Protein AF-A0A6A4AQY4-F1 (afdb_monomer)

Secondary structure (DSSP, 8-state):
-HHHHHHHHTT-EESSSSHHHHHHHHSPTT------TT-SEEE-SS-EEEEEE-SSHHHHHHHEEEEEETTEEEEEEEEE--S---HHHHHHHTSBPBP-GGG-S-S-SB-PPPPSSSPBPEEEEEE-TTSPEEEEEEEEEEEE-TTSEEEEEETTTT-TT--HHHHHHHHHHTT-TT--S--------

Radius of gyration: 16.39 Å; Cα contacts (8 Å, |Δi|>4): 298; chains: 1; bounding box: 36×47×40 Å

Sequence (189 aa):
DVDAFHAFALGRQFLPASKNSVMQALCPSGHTAAFKDRFNLHMWSNAMSLFLSAESAKDLDQLLREAWLDDERCVFFRWSRTGDVTDEMVERLFEIEKGDERLRIDDNYYDPPIPVGTPQPLMLFVQFPQGPFIYCGRLGYLGHMSNGVFCFQLLDINSTCMYWAQLRNILTYWDNPVHSVDFLGYPCS

Structure (mmCIF, N/CA/C/O backbone):
data_AF-A0A6A4AQY4-F1
#
_entry.id   AF-A0A6A4AQY4-F1
#
loop_
_atom_site.group_PDB
_atom_site.id
_atom_site.type_symbol
_atom_site.label_atom_id
_atom_site.label_alt_id
_atom_site.label_comp_id
_atom_site.label_asym_id
_atom_site.label_entity_id
_atom_site.label_seq_id
_atom_site.pdbx_PDB_ins_code
_atom_site.Cartn_x
_atom_site.Cartn_y
_atom_site.Cartn_z
_atom_site.occupancy
_atom_site.B_iso_or_equiv
_atom_site.auth_seq_id
_atom_site.auth_comp_id
_atom_site.auth_asym_id
_atom_site.auth_atom_id
_atom_site.pdbx_PDB_model_num
ATOM 1 N N . ASP A 1 1 ? -16.725 -0.387 3.211 1.00 80.38 1 ASP A N 1
ATOM 2 C CA . ASP A 1 1 ? -16.510 -1.013 1.899 1.00 80.38 1 ASP A CA 1
ATOM 3 C C . ASP A 1 1 ? -15.126 -0.595 1.422 1.00 80.38 1 ASP A C 1
ATOM 5 O O . ASP A 1 1 ? -14.854 0.603 1.414 1.00 80.38 1 ASP A O 1
ATOM 9 N N . VAL A 1 2 ? -14.235 -1.558 1.167 1.00 84.81 2 VAL A N 1
ATOM 10 C CA . VAL A 1 2 ? -12.830 -1.266 0.834 1.00 84.81 2 VAL A CA 1
ATOM 11 C C . VAL A 1 2 ? -12.694 -0.752 -0.594 1.00 84.81 2 VAL A C 1
ATOM 13 O O . VAL A 1 2 ? -11.889 0.144 -0.821 1.00 84.81 2 VAL A O 1
ATOM 16 N N . ASP A 1 3 ? -13.515 -1.225 -1.528 1.00 88.12 3 ASP A N 1
ATOM 17 C CA . ASP A 1 3 ? -13.440 -0.793 -2.926 1.00 88.12 3 ASP A CA 1
ATOM 18 C C . ASP A 1 3 ? -13.920 0.653 -3.070 1.00 88.12 3 ASP A C 1
ATOM 20 O O . ASP A 1 3 ? -13.284 1.471 -3.738 1.00 88.12 3 ASP A O 1
ATOM 24 N N . ALA A 1 4 ? -14.988 1.009 -2.351 1.00 87.81 4 ALA A N 1
ATOM 25 C CA . ALA A 1 4 ? -15.456 2.390 -2.270 1.00 87.81 4 ALA A CA 1
ATOM 26 C C . ALA A 1 4 ? -14.403 3.317 -1.637 1.00 87.81 4 ALA A C 1
ATOM 28 O O . ALA A 1 4 ? -14.173 4.422 -2.134 1.00 87.81 4 ALA A O 1
ATOM 29 N N . PHE A 1 5 ? -13.739 2.868 -0.562 1.00 89.94 5 PHE A N 1
ATOM 30 C CA . PHE A 1 5 ? -12.626 3.614 0.027 1.00 89.94 5 PHE A CA 1
ATOM 31 C C . PHE A 1 5 ? -11.483 3.765 -0.976 1.00 89.94 5 PHE A C 1
ATOM 33 O O . PHE A 1 5 ? -10.989 4.872 -1.157 1.00 89.94 5 PHE A O 1
ATOM 40 N N . HIS A 1 6 ? -11.093 2.684 -1.652 1.00 91.50 6 HIS A N 1
ATOM 41 C CA . HIS A 1 6 ? -10.003 2.673 -2.617 1.00 91.50 6 HIS A CA 1
ATOM 42 C C . HIS A 1 6 ? -10.245 3.679 -3.748 1.00 91.50 6 HIS A C 1
ATOM 44 O O . HIS A 1 6 ? -9.418 4.564 -3.965 1.00 91.50 6 HIS A O 1
ATOM 50 N N . ALA A 1 7 ? -11.410 3.607 -4.398 1.00 89.12 7 ALA A N 1
ATOM 51 C CA . ALA A 1 7 ? -11.780 4.509 -5.487 1.00 89.12 7 ALA A CA 1
ATOM 52 C C . ALA A 1 7 ? -11.815 5.983 -5.049 1.00 89.12 7 ALA A C 1
ATOM 54 O O . ALA A 1 7 ? -11.440 6.873 -5.811 1.00 89.12 7 ALA A O 1
ATOM 55 N N . PHE A 1 8 ? -12.251 6.255 -3.816 1.00 88.38 8 PHE A N 1
ATOM 56 C CA . PHE A 1 8 ? -12.296 7.614 -3.288 1.00 88.38 8 PHE A CA 1
ATOM 57 C C . PHE A 1 8 ? -10.916 8.134 -2.876 1.00 88.38 8 PHE A C 1
ATOM 59 O O . PHE A 1 8 ? -10.569 9.270 -3.192 1.00 88.38 8 PHE A O 1
ATOM 66 N N . ALA A 1 9 ? -10.151 7.340 -2.131 1.00 90.44 9 ALA A N 1
ATOM 67 C CA . ALA A 1 9 ? -8.982 7.795 -1.391 1.00 90.44 9 ALA A CA 1
ATOM 68 C C . ALA A 1 9 ? -7.676 7.744 -2.183 1.00 90.44 9 ALA A C 1
ATOM 70 O O . ALA A 1 9 ? -6.692 8.333 -1.735 1.00 90.44 9 ALA A O 1
ATOM 71 N N . LEU A 1 10 ? -7.620 7.009 -3.296 1.00 90.75 10 LEU A N 1
ATOM 72 C CA . LEU A 1 10 ? -6.378 6.795 -4.034 1.00 90.75 10 LEU A CA 1
ATOM 73 C C . LEU A 1 10 ? -5.729 8.135 -4.427 1.00 90.75 10 LEU A C 1
ATOM 75 O O . LEU A 1 10 ? -6.382 9.011 -4.990 1.00 90.75 10 LEU A O 1
ATOM 79 N N . GLY A 1 11 ? -4.458 8.316 -4.054 1.00 86.94 11 GLY A N 1
ATOM 80 C CA . GLY A 1 11 ? -3.694 9.550 -4.262 1.00 86.94 11 GLY A CA 1
ATOM 81 C C . GLY A 1 11 ? -4.014 10.699 -3.294 1.00 86.94 11 GLY A C 1
ATOM 82 O O . GLY A 1 11 ? -3.367 11.744 -3.361 1.00 86.94 11 GLY A O 1
ATOM 83 N N . ARG A 1 12 ? -4.980 10.545 -2.376 1.00 88.00 12 ARG A N 1
ATOM 84 C CA . ARG A 1 12 ? -5.386 11.606 -1.440 1.00 88.00 12 ARG A CA 1
ATOM 85 C C . ARG A 1 12 ? -4.567 11.616 -0.155 1.00 88.00 12 ARG A C 1
ATOM 87 O O . ARG A 1 12 ? -4.102 10.584 0.329 1.00 88.00 12 ARG A O 1
ATOM 94 N N . GLN A 1 13 ? -4.468 12.813 0.418 1.00 88.94 13 GLN A N 1
ATOM 95 C CA . GLN A 1 13 ? -3.867 13.081 1.721 1.00 88.94 13 GLN A CA 1
ATOM 96 C C . GLN A 1 13 ? -4.880 12.929 2.859 1.00 88.94 13 GLN A C 1
ATOM 98 O O . GLN A 1 13 ? -6.047 13.300 2.724 1.00 88.94 13 GLN A O 1
ATOM 103 N N . PHE A 1 14 ? -4.401 12.462 4.009 1.00 90.62 14 PHE A N 1
ATOM 104 C CA . PHE A 1 14 ? -5.178 12.325 5.238 1.00 90.62 14 PHE A CA 1
ATOM 105 C C . PHE A 1 14 ? -4.723 13.360 6.265 1.00 90.62 14 PHE A C 1
ATOM 107 O O . PHE A 1 14 ? -3.573 13.349 6.709 1.00 90.62 14 PHE A O 1
ATOM 114 N N . LEU A 1 15 ? -5.642 14.252 6.643 1.00 88.12 15 LEU A N 1
ATOM 115 C CA . LEU A 1 15 ? -5.411 15.337 7.597 1.00 88.12 15 LEU A CA 1
ATOM 116 C C . LEU A 1 15 ? -6.254 15.152 8.873 1.00 88.12 15 LEU A C 1
ATOM 118 O O . LEU A 1 15 ? -7.382 14.668 8.775 1.00 88.12 15 LEU A O 1
ATOM 122 N N . PRO A 1 16 ? -5.745 15.558 10.058 1.00 88.81 16 PRO A N 1
ATOM 123 C CA . PRO A 1 16 ? -4.393 16.081 10.316 1.00 88.81 16 PRO A CA 1
ATOM 124 C C . PRO A 1 16 ? -3.295 15.036 10.066 1.00 88.81 16 PRO A C 1
ATOM 126 O O . PRO A 1 16 ? -3.590 13.847 9.981 1.00 88.81 16 PRO A O 1
ATOM 129 N N . ALA A 1 17 ? -2.038 15.465 9.938 1.00 87.38 17 ALA A N 1
ATOM 130 C CA . ALA A 1 17 ? -0.902 14.594 9.631 1.00 87.38 17 ALA A CA 1
ATOM 131 C C . ALA A 1 17 ? -0.615 13.587 10.762 1.00 87.38 17 ALA A C 1
ATOM 133 O O . ALA A 1 17 ? 0.198 13.827 11.650 1.00 87.38 17 ALA A O 1
ATOM 134 N N . SER A 1 18 ? -1.331 12.463 10.761 1.00 88.69 18 SER A N 1
ATOM 135 C CA . SER A 1 18 ? -1.197 11.411 11.767 1.00 88.69 18 SER A CA 1
ATOM 136 C C . SER A 1 18 ? -1.754 10.085 11.258 1.00 88.69 18 SER A C 1
ATOM 138 O O . SER A 1 18 ? -2.693 10.066 10.454 1.00 88.69 18 SER A O 1
ATOM 140 N N . LYS A 1 19 ? -1.239 8.967 11.787 1.00 91.38 19 LYS A N 1
ATOM 141 C CA . LYS A 1 19 ? -1.845 7.649 11.554 1.00 91.38 19 LYS A CA 1
ATOM 142 C C . LYS A 1 19 ? -3.281 7.600 12.078 1.00 91.38 19 LYS A C 1
ATOM 144 O O . LYS A 1 19 ? -4.115 6.972 11.442 1.00 91.38 19 LYS A O 1
ATOM 149 N N . ASN A 1 20 ? -3.603 8.323 13.160 1.00 92.25 20 ASN A N 1
ATOM 150 C CA . ASN A 1 20 ? -4.972 8.417 13.693 1.00 92.25 20 ASN A CA 1
ATOM 151 C C . ASN A 1 20 ? -5.978 8.840 12.616 1.00 92.25 20 ASN A C 1
ATOM 153 O O . ASN A 1 20 ? -7.035 8.230 12.509 1.00 92.25 20 ASN A O 1
ATOM 157 N N . SER A 1 21 ? -5.645 9.834 11.790 1.00 91.81 21 SER A N 1
ATOM 158 C CA . SER A 1 21 ? -6.533 10.316 10.723 1.00 91.81 21 SER A CA 1
ATOM 159 C C . SER A 1 21 ? -6.801 9.247 9.667 1.00 91.81 21 SER A C 1
ATOM 161 O O . SER A 1 21 ? -7.937 9.078 9.232 1.00 91.81 21 SER A O 1
ATOM 163 N N . VAL A 1 22 ? -5.766 8.493 9.288 1.00 93.62 22 VAL A N 1
ATOM 164 C CA . VAL A 1 22 ? -5.891 7.373 8.347 1.00 93.62 22 VAL A CA 1
ATOM 165 C C . VAL A 1 22 ? -6.719 6.252 8.962 1.00 93.62 22 VAL A C 1
ATOM 167 O O . VAL A 1 22 ? -7.698 5.807 8.373 1.00 93.62 22 VAL A O 1
ATOM 170 N N . MET A 1 23 ? -6.364 5.825 10.174 1.00 93.69 23 MET A N 1
ATOM 171 C CA . MET A 1 23 ? -7.046 4.737 10.869 1.00 93.69 23 MET A CA 1
ATOM 172 C C . MET A 1 23 ? -8.517 5.071 11.122 1.00 93.69 23 MET A C 1
ATOM 174 O O . MET A 1 23 ? -9.380 4.216 10.957 1.00 93.69 23 MET A O 1
ATOM 178 N N . GLN A 1 24 ? -8.829 6.323 11.455 1.00 91.38 24 GLN A N 1
ATOM 179 C CA . GLN A 1 24 ? -10.204 6.773 11.629 1.00 91.38 24 GLN A CA 1
ATOM 180 C C . GLN A 1 24 ? -10.977 6.822 10.305 1.00 91.38 24 GLN A C 1
ATOM 182 O O . GLN A 1 24 ? -12.164 6.509 10.299 1.00 91.38 24 GLN A O 1
ATOM 187 N N . ALA A 1 25 ? -10.327 7.174 9.192 1.00 90.19 25 ALA A N 1
ATOM 188 C CA . ALA A 1 25 ? -10.948 7.162 7.868 1.00 90.19 25 ALA A CA 1
ATOM 189 C C . ALA A 1 25 ? -11.210 5.740 7.339 1.00 90.19 25 ALA A C 1
ATOM 191 O O . ALA A 1 25 ? -12.168 5.526 6.601 1.00 90.19 25 ALA A O 1
ATOM 192 N N . LEU A 1 26 ? -10.378 4.772 7.733 1.00 89.31 26 LEU A N 1
ATOM 193 C CA . LEU A 1 26 ? -10.587 3.345 7.465 1.00 89.31 26 LEU A CA 1
ATOM 194 C C . LEU A 1 26 ? -11.677 2.727 8.357 1.00 89.31 26 LEU A C 1
ATOM 196 O O . LEU A 1 26 ? -12.233 1.678 8.029 1.00 89.31 26 LEU A O 1
ATOM 200 N N . CYS A 1 27 ? -11.987 3.361 9.489 1.00 88.94 27 CYS A N 1
ATOM 201 C CA . CYS A 1 27 ? -12.965 2.868 10.446 1.00 88.94 27 CYS A CA 1
ATOM 202 C C . CYS A 1 27 ? -14.405 3.149 9.973 1.00 88.94 27 CYS A C 1
ATOM 204 O O . CYS A 1 27 ? -14.690 4.246 9.483 1.00 88.94 27 CYS A O 1
ATOM 206 N N . PRO A 1 28 ? -15.351 2.208 10.152 1.00 84.25 28 PRO A N 1
ATOM 207 C CA . PRO A 1 28 ? -16.762 2.467 9.893 1.00 84.25 28 PRO A CA 1
ATOM 208 C C . PRO A 1 28 ? -17.281 3.686 10.664 1.00 84.25 28 PRO A C 1
ATOM 210 O O . PRO A 1 28 ? -16.937 3.904 11.827 1.00 84.25 28 PRO A O 1
ATOM 213 N N . SER A 1 29 ? -18.168 4.461 10.037 1.00 83.81 29 SER A N 1
ATOM 214 C CA . SER A 1 29 ? -18.770 5.638 10.667 1.00 83.81 29 SER A CA 1
ATOM 215 C C . SER A 1 29 ? -19.421 5.293 12.014 1.00 83.81 29 SER A C 1
ATOM 217 O O . SER A 1 29 ? -20.040 4.240 12.174 1.00 83.81 29 SER A O 1
ATOM 219 N N . GLY A 1 30 ? -19.268 6.185 12.994 1.00 85.31 30 GLY A N 1
ATOM 220 C CA . GLY A 1 30 ? -19.783 5.990 14.355 1.00 85.31 30 GLY A CA 1
ATOM 221 C C . GLY A 1 30 ? -18.893 5.146 15.274 1.00 85.31 30 GLY A C 1
ATOM 222 O O . GLY A 1 30 ? -19.249 4.963 16.434 1.00 85.31 30 GLY A O 1
ATOM 223 N N . HIS A 1 31 ? -17.741 4.669 14.794 1.00 86.94 31 HIS A N 1
ATOM 224 C CA . HIS A 1 31 ? -16.755 3.946 15.597 1.00 86.94 31 HIS A CA 1
ATOM 225 C C . HIS A 1 31 ? -15.455 4.741 15.716 1.00 86.94 31 HIS A C 1
ATOM 227 O O . HIS A 1 31 ? -15.108 5.521 14.828 1.00 86.94 31 HIS A O 1
ATOM 233 N N . THR A 1 32 ? -14.723 4.515 16.805 1.00 89.00 32 THR A N 1
ATOM 234 C CA . THR A 1 32 ? -13.379 5.067 17.011 1.00 89.00 32 THR A CA 1
ATOM 235 C C . THR A 1 32 ? -12.352 3.975 16.762 1.00 89.00 32 THR A C 1
ATOM 237 O O . THR A 1 32 ? -12.445 2.893 17.346 1.00 89.00 32 THR A O 1
ATOM 240 N N . ALA A 1 33 ? -11.362 4.252 15.916 1.00 89.00 33 ALA A N 1
ATOM 241 C CA . ALA A 1 33 ? -10.301 3.291 15.642 1.00 89.00 33 ALA A CA 1
ATOM 242 C C . ALA A 1 33 ? -9.436 3.048 16.893 1.00 89.00 33 ALA A C 1
ATOM 244 O O . ALA A 1 33 ? -8.926 3.988 17.500 1.00 89.00 33 ALA A O 1
ATOM 245 N N . ALA A 1 34 ? -9.226 1.779 17.250 1.00 87.94 34 ALA A N 1
ATOM 246 C CA . ALA A 1 34 ? -8.288 1.371 18.292 1.00 87.94 34 ALA A CA 1
ATOM 247 C C . ALA A 1 34 ? -7.075 0.693 17.647 1.00 87.94 34 ALA A C 1
ATOM 249 O O . ALA A 1 34 ? -7.211 -0.343 16.998 1.00 87.94 34 ALA A O 1
ATOM 250 N N . PHE A 1 35 ? -5.885 1.273 17.807 1.00 89.44 35 PHE A N 1
ATOM 251 C CA . PHE A 1 35 ? -4.664 0.750 17.197 1.00 89.44 35 PHE A CA 1
ATOM 252 C C . PHE A 1 35 ? -3.405 1.153 17.974 1.00 89.44 35 PHE A C 1
ATOM 254 O O . PHE A 1 35 ? -3.430 2.023 18.842 1.00 89.44 35 PHE A O 1
ATOM 261 N N . LYS A 1 36 ? -2.286 0.490 17.666 1.00 85.81 36 LYS A N 1
ATOM 262 C CA . LYS A 1 36 ? -0.974 0.756 18.268 1.00 85.81 36 LYS A CA 1
ATOM 263 C C . LYS A 1 36 ? -0.116 1.583 17.316 1.00 85.81 36 LYS A C 1
ATOM 265 O O . LYS A 1 36 ? 0.481 1.028 16.404 1.00 85.81 36 LYS A O 1
ATOM 270 N N . ASP A 1 37 ? -0.016 2.882 17.563 1.00 84.31 37 ASP A N 1
ATOM 271 C CA . ASP A 1 37 ? 0.642 3.852 16.669 1.00 84.31 37 ASP A CA 1
ATOM 272 C C . ASP A 1 37 ? 2.097 3.510 16.285 1.00 84.31 37 ASP A C 1
ATOM 274 O O . ASP A 1 37 ? 2.547 3.766 15.165 1.00 84.31 37 ASP A O 1
ATOM 278 N N . ARG A 1 38 ? 2.819 2.834 17.187 1.00 84.19 38 ARG A N 1
ATOM 279 C CA . ARG A 1 38 ? 4.203 2.386 16.962 1.00 84.19 38 ARG A CA 1
ATOM 280 C C . ARG A 1 38 ? 4.356 1.346 15.839 1.00 84.19 38 ARG A C 1
ATOM 282 O O . ARG A 1 38 ? 5.479 1.080 15.427 1.00 84.19 38 ARG A O 1
ATOM 289 N N . PHE A 1 39 ? 3.270 0.724 15.376 1.00 87.62 39 PHE A N 1
ATOM 290 C CA . PHE A 1 39 ? 3.320 -0.297 14.328 1.00 87.62 39 PHE A CA 1
ATOM 291 C C . PHE A 1 39 ? 3.095 0.300 12.953 1.00 87.62 39 PHE A C 1
ATOM 293 O O . PHE A 1 39 ? 2.415 1.307 12.786 1.00 87.62 39 PHE A O 1
ATOM 300 N N . ASN A 1 40 ? 3.709 -0.332 11.961 1.00 90.81 40 ASN A N 1
ATOM 301 C CA . ASN A 1 40 ? 3.566 0.059 10.567 1.00 90.81 40 ASN A CA 1
ATOM 302 C C . ASN A 1 40 ? 2.595 -0.854 9.826 1.00 90.81 40 ASN A C 1
ATOM 304 O O . ASN A 1 40 ? 1.947 -0.397 8.899 1.00 90.81 40 ASN A O 1
ATOM 308 N N . LEU A 1 41 ? 2.440 -2.107 10.253 1.00 92.19 41 LEU A N 1
ATOM 309 C CA . LEU A 1 41 ? 1.435 -3.017 9.717 1.00 92.19 41 LEU A CA 1
ATOM 310 C C . LEU A 1 41 ? 0.257 -3.111 10.691 1.00 92.19 41 LEU A C 1
ATOM 312 O O . LEU A 1 41 ? 0.438 -3.419 11.870 1.00 92.19 41 LEU A O 1
ATOM 316 N N . HIS A 1 42 ? -0.947 -2.859 10.188 1.00 92.19 42 HIS A N 1
ATOM 317 C CA . HIS A 1 42 ? -2.192 -2.980 10.939 1.00 92.19 42 HIS A CA 1
ATOM 318 C C . HIS A 1 42 ? -3.162 -3.912 10.226 1.00 92.19 42 HIS A C 1
ATOM 320 O O . HIS A 1 42 ? -3.348 -3.815 9.013 1.00 92.19 42 HIS A O 1
ATOM 326 N N . MET A 1 43 ? -3.801 -4.786 11.002 1.00 90.69 43 MET A N 1
ATOM 327 C CA . MET A 1 43 ? -4.822 -5.703 10.516 1.00 90.69 43 MET A CA 1
ATOM 328 C C . MET A 1 43 ? -6.217 -5.175 10.830 1.00 90.69 43 MET A C 1
ATOM 330 O O . MET A 1 43 ? -6.502 -4.762 11.953 1.00 90.69 43 MET A O 1
ATOM 334 N N . TRP A 1 44 ? -7.082 -5.251 9.830 1.00 89.56 44 TRP A N 1
ATOM 335 C CA . TRP A 1 44 ? -8.528 -5.127 9.942 1.00 89.56 44 TRP A CA 1
ATOM 336 C C . TRP A 1 44 ? -9.150 -6.505 9.706 1.00 89.56 44 TRP A C 1
ATOM 338 O O . TRP A 1 44 ? -8.472 -7.425 9.243 1.00 89.56 44 TRP A O 1
ATOM 348 N N . SER A 1 45 ? -10.444 -6.661 9.986 1.00 86.94 45 SER A N 1
ATOM 349 C CA . SER A 1 45 ? -11.140 -7.938 9.766 1.00 86.94 45 SER A CA 1
ATOM 350 C C . SER A 1 45 ? -11.164 -8.368 8.295 1.00 86.94 45 SER A C 1
ATOM 352 O O . SER A 1 45 ? -11.215 -9.558 8.011 1.00 86.94 45 SER A O 1
ATOM 354 N N . ASN A 1 46 ? -11.119 -7.413 7.363 1.00 88.00 46 ASN A N 1
ATOM 355 C CA . ASN A 1 46 ? -11.251 -7.647 5.924 1.00 88.00 46 ASN A CA 1
ATOM 356 C C . ASN A 1 46 ? -10.176 -6.943 5.077 1.00 88.00 46 ASN A C 1
ATOM 358 O O . ASN A 1 46 ? -10.333 -6.845 3.863 1.00 88.00 46 ASN A O 1
ATOM 362 N N . ALA A 1 47 ? -9.141 -6.385 5.705 1.00 92.12 47 ALA A N 1
ATOM 363 C CA . ALA A 1 47 ? -8.084 -5.642 5.027 1.00 92.12 47 ALA A CA 1
ATOM 364 C C . ALA A 1 47 ? -6.832 -5.550 5.905 1.00 92.12 47 ALA A C 1
ATOM 366 O O . ALA A 1 47 ? -6.856 -5.856 7.098 1.00 92.12 47 ALA A O 1
ATOM 367 N N . MET A 1 48 ? -5.744 -5.051 5.334 1.00 94.31 48 MET A N 1
ATOM 368 C CA . MET A 1 48 ? -4.550 -4.644 6.066 1.00 94.31 48 MET A CA 1
ATOM 369 C C . MET A 1 48 ? -4.067 -3.282 5.576 1.00 94.31 48 MET A C 1
ATOM 371 O O 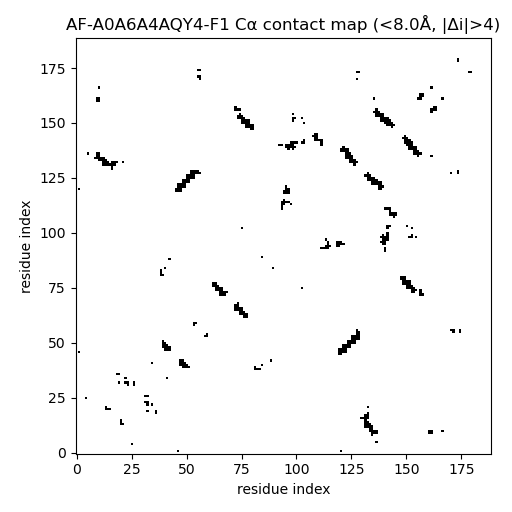. MET A 1 48 ? -4.372 -2.860 4.462 1.00 94.31 48 MET A O 1
ATOM 375 N N . SER A 1 49 ? -3.295 -2.587 6.403 1.00 94.62 49 SER A N 1
ATOM 376 C CA . SER A 1 49 ? -2.671 -1.312 6.046 1.00 94.62 49 SER A CA 1
ATOM 377 C C . SER A 1 49 ? -1.211 -1.287 6.475 1.00 94.62 49 SER A C 1
ATOM 379 O O . SER A 1 49 ? -0.912 -1.553 7.641 1.00 94.62 49 SER A O 1
ATOM 381 N N . LEU A 1 50 ? -0.331 -0.942 5.539 1.00 94.75 50 LEU A N 1
ATOM 382 C CA . LEU A 1 50 ? 1.094 -0.734 5.735 1.00 94.75 50 LEU A CA 1
ATOM 383 C C . LEU A 1 50 ? 1.411 0.761 5.658 1.00 94.75 50 LEU A C 1
ATOM 385 O O . LEU A 1 50 ? 1.107 1.419 4.666 1.00 94.75 50 LEU A O 1
ATOM 389 N N . PHE A 1 51 ? 2.053 1.279 6.696 1.00 93.00 51 PHE A N 1
ATOM 390 C CA . PHE A 1 51 ? 2.503 2.657 6.804 1.00 93.00 51 PHE A CA 1
ATOM 391 C C . PHE A 1 51 ? 4.015 2.717 6.611 1.00 93.00 51 PHE A C 1
ATOM 393 O O . PHE A 1 51 ? 4.765 2.080 7.350 1.00 93.00 51 PHE A O 1
ATOM 400 N N . LEU A 1 52 ? 4.460 3.505 5.639 1.00 90.25 52 LEU A N 1
ATOM 401 C CA . LEU A 1 52 ? 5.866 3.805 5.407 1.00 90.25 52 LEU A CA 1
ATOM 402 C C . LEU A 1 52 ? 6.086 5.296 5.638 1.00 90.25 52 LEU A C 1
ATOM 404 O O . LEU A 1 52 ? 5.349 6.130 5.116 1.00 90.25 52 LEU A O 1
ATOM 408 N N . SER A 1 53 ? 7.112 5.625 6.408 1.00 86.56 53 SER A N 1
ATOM 409 C CA . SER A 1 53 ? 7.570 6.999 6.585 1.00 86.56 53 SER A CA 1
ATOM 410 C C . SER A 1 53 ? 8.957 7.105 5.968 1.00 86.56 53 SER A C 1
ATOM 412 O O . SER A 1 53 ? 9.816 6.267 6.243 1.00 86.56 53 SER A O 1
ATOM 414 N N . ALA A 1 54 ? 9.160 8.107 5.122 1.00 82.00 54 ALA A N 1
ATOM 415 C CA . ALA A 1 54 ? 10.467 8.456 4.583 1.00 82.00 54 ALA A CA 1
ATOM 416 C C . ALA A 1 54 ? 10.992 9.700 5.307 1.00 82.00 54 ALA A C 1
ATOM 418 O O . ALA A 1 54 ? 10.205 10.587 5.641 1.00 82.00 54 ALA A O 1
ATOM 419 N N . GLU A 1 55 ? 12.303 9.763 5.554 1.00 80.94 55 GLU A N 1
ATOM 420 C CA . GLU A 1 55 ? 12.963 10.936 6.148 1.00 80.94 55 GLU A CA 1
ATOM 421 C C . GLU A 1 55 ? 13.399 11.969 5.092 1.00 80.94 55 GLU A C 1
ATOM 423 O O . GLU A 1 55 ? 13.711 13.108 5.429 1.00 80.94 55 GLU A O 1
ATOM 428 N N . SER A 1 56 ? 13.382 11.590 3.813 1.00 75.81 56 SER A N 1
ATOM 429 C CA . SER A 1 56 ? 13.717 12.439 2.671 1.00 75.81 56 SER A CA 1
ATOM 430 C C . SER A 1 56 ? 13.189 11.838 1.366 1.00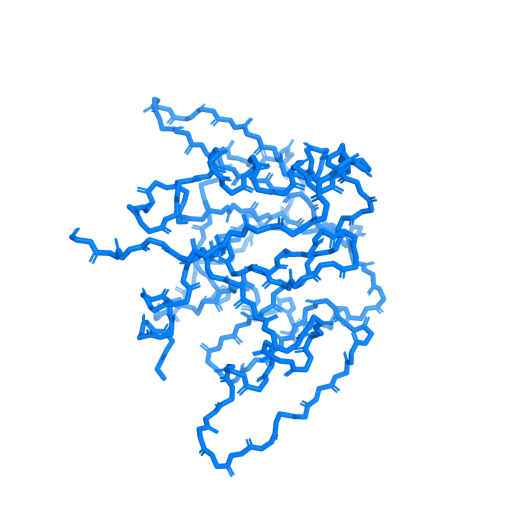 75.81 56 SER A C 1
ATOM 432 O O . SER A 1 56 ? 12.757 10.679 1.316 1.00 75.81 56 SER A O 1
ATOM 434 N N . ALA A 1 57 ? 13.265 12.602 0.272 1.00 73.25 57 ALA A N 1
ATOM 435 C CA . ALA A 1 57 ? 12.902 12.120 -1.065 1.00 73.25 57 ALA A CA 1
ATOM 436 C C . ALA A 1 57 ? 13.812 10.978 -1.500 1.00 73.25 57 ALA A C 1
ATOM 438 O O . ALA A 1 57 ? 13.380 10.007 -2.119 1.00 73.25 57 ALA A O 1
ATOM 439 N N . LYS A 1 58 ? 15.077 11.074 -1.098 1.00 75.44 58 LYS A N 1
ATOM 440 C CA . LYS A 1 58 ? 16.093 10.068 -1.358 1.00 75.44 58 LYS A CA 1
ATOM 441 C C . LYS A 1 58 ? 15.792 8.749 -0.649 1.00 75.44 58 LYS A C 1
ATOM 443 O O . LYS A 1 58 ? 15.997 7.700 -1.252 1.00 75.44 58 LYS A O 1
ATOM 448 N N . ASP A 1 59 ? 15.302 8.784 0.589 1.00 77.44 59 ASP A N 1
ATOM 449 C CA . ASP A 1 59 ? 14.956 7.558 1.321 1.00 77.44 59 ASP A CA 1
ATOM 450 C C . ASP A 1 59 ? 13.775 6.848 0.670 1.00 77.44 59 ASP A C 1
ATOM 452 O O . ASP A 1 59 ? 13.773 5.625 0.536 1.00 77.44 59 ASP A O 1
ATOM 456 N N . LEU A 1 60 ? 12.798 7.623 0.199 1.00 76.62 60 LEU A N 1
ATOM 457 C CA . LEU A 1 60 ? 11.662 7.092 -0.535 1.00 76.62 60 LEU A CA 1
ATOM 458 C C . LEU A 1 60 ? 12.086 6.452 -1.866 1.00 76.62 60 LEU A C 1
ATOM 460 O O . LEU A 1 60 ? 11.669 5.333 -2.157 1.00 76.62 60 LEU A O 1
ATOM 464 N N . ASP A 1 61 ? 12.943 7.127 -2.635 1.00 74.06 61 ASP A N 1
ATOM 465 C CA . ASP A 1 61 ? 13.495 6.617 -3.897 1.00 74.06 61 ASP A CA 1
ATOM 466 C C . ASP A 1 61 ? 14.347 5.351 -3.695 1.00 74.06 61 ASP A C 1
ATOM 468 O O . ASP A 1 61 ? 14.417 4.489 -4.569 1.00 74.06 61 ASP A O 1
ATOM 472 N N . GLN A 1 62 ? 15.011 5.214 -2.544 1.00 76.56 62 GLN A N 1
ATOM 473 C CA . GLN A 1 62 ? 15.750 3.996 -2.200 1.00 76.56 62 GLN A CA 1
ATOM 474 C C . GLN A 1 62 ? 14.833 2.852 -1.765 1.00 76.56 62 GLN A C 1
ATOM 476 O O . GLN A 1 62 ? 15.150 1.681 -2.002 1.00 76.56 62 GLN A O 1
ATOM 481 N N . LEU A 1 63 ? 13.718 3.186 -1.115 1.00 82.94 63 LEU A N 1
ATOM 482 C CA . LEU A 1 63 ? 12.729 2.227 -0.647 1.00 82.94 63 LEU A CA 1
ATOM 483 C C . LEU A 1 63 ? 11.945 1.645 -1.828 1.00 82.94 63 LEU A C 1
ATOM 485 O O . LEU A 1 63 ? 11.869 0.426 -1.970 1.00 82.94 63 LEU A O 1
ATOM 489 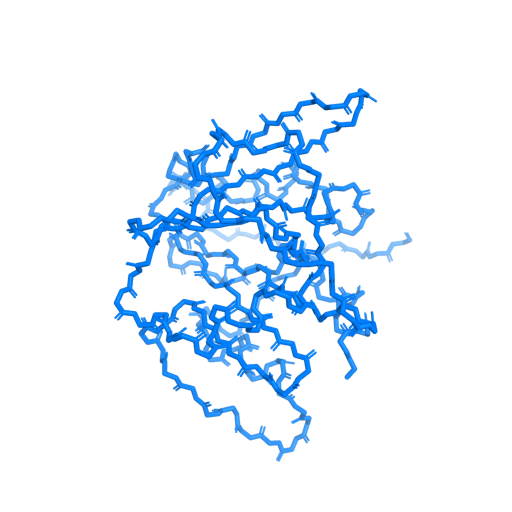N N . LEU A 1 64 ? 11.398 2.513 -2.682 1.00 86.81 64 LEU A N 1
ATOM 490 C CA . LEU A 1 64 ? 10.492 2.172 -3.775 1.00 86.81 64 LEU A CA 1
ATOM 491 C C . LEU A 1 64 ? 11.256 2.074 -5.092 1.00 86.81 64 LEU A C 1
ATOM 493 O O . LEU A 1 64 ? 11.701 3.067 -5.658 1.00 86.81 64 LEU A O 1
ATOM 497 N N . ARG A 1 65 ? 11.391 0.849 -5.596 1.00 87.62 65 ARG A N 1
ATOM 498 C CA . ARG A 1 65 ? 12.127 0.544 -6.820 1.00 87.62 65 ARG A CA 1
ATOM 499 C C . ARG A 1 65 ? 11.184 0.532 -8.006 1.00 87.62 65 ARG A C 1
ATOM 501 O O . ARG A 1 65 ? 10.175 -0.166 -7.987 1.00 87.62 65 ARG A O 1
ATOM 508 N N . GLU A 1 66 ? 11.554 1.260 -9.049 1.00 88.12 66 GLU A N 1
ATOM 509 C CA . GLU A 1 66 ? 10.874 1.228 -10.342 1.00 88.12 66 GLU A CA 1
ATOM 510 C C . GLU A 1 66 ? 11.540 0.198 -11.266 1.00 88.12 66 GLU A C 1
ATOM 512 O O . GLU A 1 66 ? 12.768 0.105 -11.331 1.00 88.12 66 GLU A O 1
ATOM 517 N N . ALA A 1 67 ? 10.729 -0.567 -11.992 1.00 87.75 67 ALA A N 1
ATOM 518 C CA . ALA A 1 67 ? 11.156 -1.490 -13.039 1.00 87.75 67 ALA A CA 1
ATOM 519 C C . ALA A 1 67 ? 10.192 -1.442 -14.229 1.00 87.75 67 ALA A C 1
ATOM 521 O O . ALA A 1 67 ? 9.121 -0.839 -14.153 1.00 87.75 67 ALA A O 1
ATOM 522 N N . TRP A 1 68 ? 10.591 -2.087 -15.323 1.00 88.38 68 TRP A N 1
ATOM 523 C CA . TRP A 1 68 ? 9.760 -2.304 -16.502 1.00 88.38 68 TRP A CA 1
ATOM 524 C C . TRP A 1 68 ? 9.654 -3.805 -16.760 1.00 88.38 68 TRP A C 1
ATOM 526 O O . TRP A 1 68 ? 10.684 -4.476 -16.857 1.00 88.38 68 TRP A O 1
ATOM 536 N N . LEU A 1 69 ? 8.430 -4.319 -16.855 1.00 86.75 69 LEU A N 1
ATOM 537 C CA . LEU A 1 69 ? 8.123 -5.698 -17.229 1.00 86.75 69 LEU A CA 1
ATOM 538 C C . LEU A 1 69 ? 7.178 -5.670 -18.426 1.00 86.75 69 LEU A C 1
ATOM 540 O O . LEU A 1 69 ? 6.106 -5.094 -18.320 1.00 86.75 69 LEU A O 1
ATOM 544 N N . ASP A 1 70 ? 7.575 -6.268 -19.550 1.00 86.94 70 ASP A N 1
ATOM 545 C CA . ASP A 1 70 ? 6.775 -6.320 -20.788 1.00 86.94 70 ASP A CA 1
ATOM 546 C C . ASP A 1 70 ? 6.145 -4.967 -21.180 1.00 86.94 70 ASP A C 1
ATOM 548 O O . ASP A 1 70 ? 4.956 -4.879 -21.467 1.00 86.94 70 ASP A O 1
ATOM 552 N N . ASP A 1 71 ? 6.949 -3.898 -21.155 1.00 84.50 71 ASP A N 1
ATOM 553 C CA . ASP A 1 71 ? 6.535 -2.510 -21.427 1.00 84.50 71 ASP A CA 1
ATOM 554 C C . ASP A 1 71 ? 5.570 -1.882 -20.399 1.00 84.50 71 ASP A C 1
ATOM 556 O O . ASP A 1 71 ? 5.149 -0.734 -20.559 1.00 84.50 71 ASP A O 1
ATOM 560 N N . GLU A 1 72 ? 5.287 -2.561 -19.288 1.00 85.31 72 GLU A N 1
ATOM 561 C CA . GLU A 1 72 ? 4.557 -2.003 -18.155 1.00 85.31 72 GLU A CA 1
ATOM 562 C C . GLU A 1 72 ? 5.510 -1.515 -17.062 1.00 85.31 72 GLU A C 1
ATOM 564 O O . GLU A 1 72 ? 6.426 -2.215 -16.621 1.00 85.31 72 GLU A O 1
ATOM 569 N N . ARG A 1 73 ? 5.283 -0.288 -16.584 1.00 87.44 73 ARG A N 1
ATOM 570 C CA . ARG A 1 73 ? 5.999 0.240 -15.422 1.00 87.44 73 ARG A CA 1
ATOM 571 C C . ARG A 1 73 ? 5.497 -0.458 -14.161 1.00 87.44 73 ARG A C 1
ATOM 573 O O . ARG A 1 73 ? 4.297 -0.475 -13.896 1.00 87.44 73 ARG A O 1
ATOM 580 N N . CYS A 1 74 ? 6.422 -0.931 -13.337 1.00 90.38 74 CYS A N 1
ATOM 581 C CA . CYS A 1 74 ? 6.146 -1.564 -12.054 1.00 90.38 74 CYS A CA 1
ATOM 582 C C . CYS A 1 74 ? 6.887 -0.844 -10.925 1.00 90.38 74 CYS A C 1
ATOM 584 O O . CYS A 1 74 ? 7.982 -0.317 -11.123 1.00 90.38 74 CYS A O 1
ATOM 586 N N . VAL A 1 75 ? 6.307 -0.864 -9.724 1.00 91.06 75 VAL A N 1
ATOM 587 C CA . VAL A 1 75 ? 6.959 -0.409 -8.490 1.00 91.06 75 VAL A CA 1
ATOM 588 C C . VAL A 1 75 ? 6.927 -1.541 -7.479 1.00 91.06 75 VAL A C 1
ATOM 590 O O . VAL A 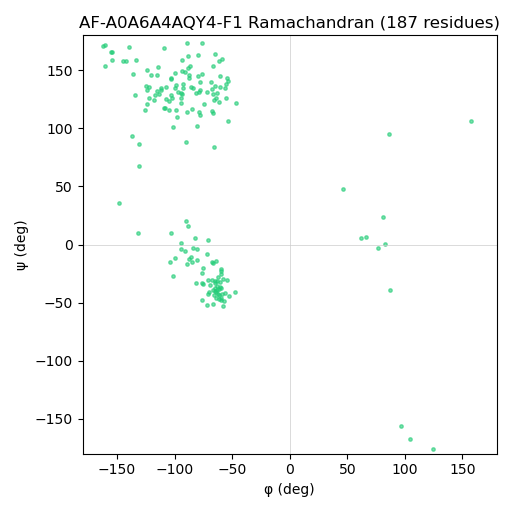1 75 ? 5.883 -2.154 -7.268 1.00 91.06 75 VAL A O 1
ATOM 593 N N . PHE A 1 76 ? 8.061 -1.810 -6.843 1.00 92.50 76 PHE A N 1
ATOM 594 C CA . PHE A 1 76 ? 8.194 -2.827 -5.807 1.00 92.50 76 PHE A CA 1
ATOM 595 C C . PHE A 1 76 ? 9.183 -2.378 -4.736 1.00 92.50 76 PHE A C 1
ATOM 597 O O . PHE A 1 76 ? 10.024 -1.510 -4.963 1.00 92.50 76 PHE A O 1
ATOM 604 N N . PHE A 1 77 ? 9.089 -2.948 -3.542 1.00 92.31 77 PHE A N 1
ATOM 605 C CA . PHE A 1 77 ? 9.964 -2.575 -2.437 1.00 92.31 77 PHE A CA 1
ATOM 606 C C . PHE A 1 77 ? 10.134 -3.698 -1.427 1.00 92.31 77 PHE A C 1
ATOM 608 O O . PHE A 1 77 ? 9.303 -4.599 -1.308 1.00 92.31 77 PHE A O 1
ATOM 615 N N . ARG A 1 78 ? 11.226 -3.594 -0.665 1.00 90.75 78 ARG A N 1
ATOM 616 C CA . ARG A 1 78 ? 11.471 -4.412 0.520 1.00 90.75 78 ARG A CA 1
ATOM 617 C C . ARG A 1 78 ? 11.087 -3.631 1.770 1.00 90.75 78 ARG A C 1
ATOM 619 O O . ARG A 1 78 ? 11.437 -2.462 1.908 1.00 90.75 78 ARG A O 1
ATOM 626 N N . TRP A 1 79 ? 10.429 -4.303 2.700 1.00 90.06 79 TRP A N 1
ATOM 627 C CA . TRP A 1 79 ? 10.089 -3.775 4.011 1.00 90.06 79 TRP A CA 1
ATOM 628 C C . TRP A 1 79 ? 10.608 -4.718 5.095 1.00 90.06 79 TRP A C 1
ATOM 630 O O . TRP A 1 79 ? 10.196 -5.874 5.190 1.00 90.06 79 TRP A O 1
ATOM 640 N N . SER A 1 80 ? 11.549 -4.230 5.899 1.00 83.88 80 SER A N 1
ATOM 641 C CA . SER A 1 80 ? 12.141 -4.994 6.998 1.00 83.88 80 SER A CA 1
ATOM 642 C C . SER A 1 80 ? 11.292 -4.865 8.256 1.00 83.88 80 SER A C 1
ATOM 644 O O . SER A 1 80 ? 10.891 -3.762 8.629 1.00 83.88 80 SER A O 1
ATOM 646 N N . ARG A 1 81 ? 11.065 -5.986 8.947 1.00 72.69 81 ARG A N 1
ATOM 647 C CA . ARG A 1 81 ? 10.322 -6.047 10.211 1.00 72.69 81 ARG A CA 1
ATOM 648 C C . ARG A 1 81 ? 10.899 -5.078 11.248 1.00 72.69 81 ARG A C 1
ATOM 650 O O . ARG A 1 81 ? 11.914 -5.354 11.880 1.00 72.69 81 ARG A O 1
ATOM 657 N N . THR A 1 82 ? 10.197 -3.977 11.500 1.00 62.38 82 THR A N 1
ATOM 658 C CA . THR A 1 82 ? 10.426 -3.134 12.678 1.00 62.38 82 THR A CA 1
ATOM 659 C C . THR A 1 82 ? 9.529 -3.639 13.811 1.00 62.38 82 THR A C 1
ATOM 661 O O . THR A 1 82 ? 8.380 -3.227 13.944 1.00 62.38 82 THR A O 1
ATOM 664 N N . GLY A 1 83 ? 10.026 -4.599 14.593 1.00 58.34 83 GLY A N 1
ATOM 665 C CA . GLY A 1 83 ? 9.534 -4.881 15.949 1.00 58.34 83 GLY A CA 1
ATOM 666 C C . GLY A 1 83 ? 8.346 -5.832 16.142 1.00 58.34 83 GLY A C 1
ATOM 667 O O . GLY A 1 83 ? 8.410 -6.627 17.071 1.00 58.34 83 GLY A O 1
ATOM 668 N N . ASP A 1 84 ? 7.289 -5.840 15.317 1.00 67.94 84 ASP A N 1
ATOM 669 C CA . ASP A 1 84 ? 6.013 -6.451 15.773 1.00 67.94 84 ASP A CA 1
ATOM 670 C C . ASP A 1 84 ? 5.138 -7.113 14.680 1.00 67.94 84 ASP A C 1
ATOM 672 O O . ASP A 1 84 ? 3.913 -7.086 14.762 1.00 67.94 84 ASP A O 1
ATOM 676 N N . VAL A 1 85 ? 5.732 -7.748 13.663 1.00 82.88 85 VAL A N 1
ATOM 677 C CA . VAL A 1 85 ? 4.968 -8.634 12.754 1.00 82.88 85 VAL A CA 1
ATOM 678 C C . VAL A 1 85 ? 4.733 -9.981 13.440 1.00 82.88 85 VAL A C 1
ATOM 680 O O . VAL A 1 85 ? 5.691 -10.708 13.678 1.00 82.88 85 VAL A O 1
ATOM 683 N N . THR A 1 86 ? 3.499 -10.319 13.802 1.00 87.50 86 THR A N 1
ATOM 684 C CA . THR A 1 86 ? 3.173 -11.629 14.402 1.00 87.50 86 THR A CA 1
ATOM 685 C C . THR A 1 86 ? 3.065 -12.720 13.336 1.00 87.50 86 THR A C 1
ATOM 687 O O . THR A 1 86 ? 2.893 -12.412 12.160 1.00 87.50 86 THR A O 1
ATOM 690 N N . ASP A 1 87 ? 3.122 -13.992 13.733 1.00 87.75 87 ASP A N 1
ATOM 691 C CA . ASP A 1 87 ? 2.911 -15.109 12.797 1.00 87.75 87 ASP A CA 1
ATOM 692 C C . ASP A 1 87 ? 1.514 -15.037 12.155 1.00 87.75 87 ASP A C 1
ATOM 694 O O . ASP A 1 87 ? 1.386 -15.201 10.949 1.00 87.75 87 ASP A O 1
ATOM 698 N N . GLU A 1 88 ? 0.497 -14.628 12.923 1.00 89.31 88 GLU A N 1
ATOM 699 C CA . GLU A 1 88 ? -0.854 -14.333 12.418 1.00 89.31 88 GLU A CA 1
ATOM 700 C C . GLU A 1 88 ? -0.840 -13.272 11.302 1.00 89.31 88 GLU A C 1
ATOM 702 O O . GLU A 1 88 ? -1.519 -13.416 10.290 1.00 89.31 88 GLU A O 1
ATOM 707 N N . MET A 1 89 ? -0.033 -12.211 11.437 1.00 90.31 89 MET A N 1
ATOM 708 C CA . MET A 1 89 ? 0.112 -11.220 10.365 1.00 90.31 89 MET A CA 1
ATOM 709 C C . MET A 1 89 ? 0.761 -11.828 9.121 1.00 90.31 89 MET A C 1
ATOM 711 O O . MET A 1 89 ? 0.369 -11.482 8.011 1.00 90.31 89 MET A O 1
ATOM 715 N N . VAL A 1 90 ? 1.739 -12.725 9.283 1.00 89.50 90 VAL A N 1
ATOM 716 C CA . VAL A 1 90 ? 2.368 -13.423 8.151 1.00 89.50 90 VAL A CA 1
ATOM 717 C C . VAL A 1 90 ? 1.364 -14.336 7.451 1.00 89.50 90 VAL A C 1
ATOM 719 O O . VAL A 1 90 ? 1.286 -14.314 6.227 1.00 89.50 90 VAL A O 1
ATOM 722 N N . GLU A 1 91 ? 0.557 -15.079 8.206 1.00 89.75 91 GLU A N 1
ATOM 723 C CA . GLU A 1 91 ? -0.513 -15.917 7.657 1.00 89.75 91 GLU A CA 1
ATOM 724 C C . GLU A 1 91 ? -1.522 -15.080 6.864 1.00 89.75 91 GLU A C 1
ATOM 726 O O . GLU A 1 91 ? -1.878 -15.427 5.741 1.00 89.75 91 GLU A O 1
ATOM 731 N N . ARG A 1 92 ? -1.904 -13.911 7.386 1.00 90.81 92 ARG A N 1
ATOM 732 C CA . ARG A 1 92 ? -2.801 -12.966 6.703 1.00 90.81 92 ARG A CA 1
ATOM 733 C C . ARG A 1 92 ? -2.194 -12.389 5.424 1.00 90.81 92 ARG A C 1
ATOM 735 O O . ARG A 1 92 ? -2.923 -12.122 4.473 1.00 90.81 92 ARG A O 1
ATOM 742 N N . LEU A 1 93 ? -0.871 -12.230 5.354 1.00 91.56 93 LEU A N 1
ATOM 743 C CA . LEU A 1 93 ? -0.174 -11.853 4.117 1.00 91.56 93 LEU A CA 1
ATOM 744 C C . LEU A 1 93 ? -0.223 -12.954 3.045 1.00 91.56 93 LEU A C 1
ATOM 746 O O . LEU A 1 93 ? 0.038 -12.670 1.883 1.00 91.56 93 LEU A O 1
ATOM 750 N N . PHE A 1 94 ? -0.584 -14.193 3.375 1.00 90.12 94 PHE A N 1
ATOM 751 C CA . PHE A 1 94 ? -0.868 -15.211 2.360 1.00 90.12 94 PHE A CA 1
ATOM 752 C C . PHE A 1 94 ? -2.272 -15.089 1.760 1.00 90.12 94 PHE A C 1
ATOM 754 O O . PHE A 1 94 ? -2.551 -15.695 0.731 1.00 90.12 94 PHE A O 1
ATOM 761 N N . GLU A 1 95 ? -3.151 -14.300 2.377 1.00 90.94 95 GLU A N 1
ATOM 762 C CA . GLU A 1 95 ? -4.515 -14.073 1.898 1.00 90.94 95 GLU A CA 1
ATOM 763 C C . GLU A 1 95 ? -4.620 -12.865 0.962 1.00 90.94 95 GLU A C 1
ATOM 765 O O . GLU A 1 95 ? -5.700 -12.606 0.433 1.00 90.94 95 GLU A O 1
ATOM 770 N N . ILE A 1 96 ? -3.542 -12.100 0.769 1.00 91.56 96 ILE A N 1
ATOM 771 C CA . ILE A 1 96 ? -3.565 -10.914 -0.095 1.00 91.56 96 ILE A CA 1
ATOM 772 C C . ILE A 1 96 ? -3.252 -11.247 -1.544 1.00 91.56 96 ILE A C 1
ATOM 774 O O . ILE A 1 96 ? -2.716 -12.307 -1.864 1.00 91.56 96 ILE A O 1
ATOM 778 N N . GLU A 1 97 ? -3.604 -10.320 -2.431 1.00 91.06 97 GLU A N 1
ATOM 779 C CA . GLU A 1 97 ? -3.312 -10.450 -3.853 1.00 91.06 97 GLU A CA 1
ATOM 780 C C . GLU A 1 97 ? -1.811 -10.670 -4.079 1.00 91.06 97 GLU A C 1
ATOM 782 O O . GLU A 1 97 ? -0.967 -10.060 -3.419 1.00 91.06 97 GLU A O 1
ATOM 787 N N . LYS A 1 98 ? -1.471 -11.578 -4.992 1.00 90.50 98 LYS A N 1
ATOM 788 C CA . LYS A 1 98 ? -0.082 -11.904 -5.310 1.00 90.50 98 LYS A CA 1
ATOM 789 C C . LYS A 1 98 ? 0.452 -10.897 -6.326 1.00 90.50 98 LYS A C 1
ATOM 791 O O . LYS A 1 98 ? -0.227 -10.590 -7.299 1.00 90.50 98 LYS A O 1
ATOM 796 N N . GLY A 1 99 ? 1.661 -10.393 -6.098 1.00 91.12 99 GLY A N 1
ATOM 797 C CA . GLY A 1 99 ? 2.361 -9.590 -7.099 1.00 91.12 99 GLY A CA 1
ATOM 798 C C . GLY A 1 99 ? 2.955 -10.450 -8.221 1.00 91.12 99 GLY A C 1
ATOM 799 O O . GLY A 1 99 ? 2.978 -11.680 -8.146 1.00 91.12 99 GLY A O 1
ATOM 800 N N . ASP A 1 100 ? 3.487 -9.796 -9.246 1.00 91.00 100 ASP A N 1
ATOM 801 C CA . ASP A 1 100 ? 4.235 -10.421 -10.330 1.00 91.00 100 ASP A CA 1
ATOM 802 C C . ASP A 1 100 ? 5.550 -11.002 -9.796 1.00 91.00 100 ASP A C 1
ATOM 804 O O . ASP A 1 100 ? 6.460 -10.280 -9.384 1.00 91.00 100 ASP A O 1
ATOM 808 N N . GLU A 1 101 ? 5.664 -12.330 -9.815 1.00 88.75 101 GLU A N 1
ATOM 809 C CA . GLU A 1 101 ? 6.819 -13.053 -9.278 1.00 88.75 101 GLU A CA 1
ATOM 810 C C . GLU A 1 101 ? 8.143 -12.676 -9.943 1.00 88.75 101 GLU A C 1
ATOM 812 O O . GLU A 1 101 ? 9.193 -12.843 -9.328 1.00 88.75 101 GLU A O 1
ATOM 817 N N . ARG A 1 102 ? 8.120 -12.109 -11.155 1.00 88.75 102 ARG A N 1
ATOM 818 C CA . ARG A 1 102 ? 9.325 -11.620 -11.841 1.00 88.75 102 ARG A CA 1
ATOM 819 C C . ARG A 1 102 ? 9.959 -10.420 -11.137 1.00 88.75 102 ARG A C 1
ATOM 821 O O . ARG A 1 102 ? 11.116 -10.106 -11.397 1.00 88.75 102 ARG A O 1
ATOM 828 N N . LEU A 1 103 ? 9.224 -9.760 -10.237 1.00 87.69 103 LEU A N 1
ATOM 829 C CA . LEU A 1 103 ? 9.723 -8.680 -9.379 1.00 87.69 103 LEU A CA 1
ATOM 830 C C . LEU A 1 103 ? 10.408 -9.194 -8.105 1.00 87.69 103 LEU A C 1
ATOM 832 O O . LEU A 1 103 ? 10.911 -8.395 -7.309 1.00 87.69 103 LEU A O 1
ATOM 836 N N . ARG A 1 104 ? 10.432 -10.513 -7.871 1.00 82.81 104 ARG A N 1
ATOM 837 C CA . ARG A 1 104 ? 11.190 -11.093 -6.760 1.00 82.81 104 ARG A CA 1
ATOM 838 C C . ARG A 1 104 ? 12.674 -10.825 -6.969 1.00 82.81 104 ARG A C 1
ATOM 840 O O . ARG A 1 104 ? 13.229 -11.048 -8.037 1.00 82.81 104 ARG A O 1
ATOM 847 N N . ILE A 1 105 ? 13.315 -10.317 -5.923 1.00 71.56 105 ILE A N 1
ATOM 848 C CA . ILE A 1 105 ? 14.706 -9.852 -6.002 1.00 71.56 105 ILE A CA 1
ATOM 849 C C . ILE A 1 105 ? 15.696 -11.016 -5.791 1.00 71.56 105 ILE A C 1
ATOM 851 O O . ILE A 1 105 ? 16.877 -10.885 -6.085 1.00 71.56 105 ILE A O 1
ATOM 855 N N . ASP A 1 106 ? 15.225 -12.154 -5.281 1.00 73.62 106 ASP A N 1
ATOM 856 C CA . ASP A 1 106 ? 16.011 -13.323 -4.872 1.00 73.62 106 ASP A CA 1
ATOM 857 C C . ASP A 1 106 ? 15.127 -14.575 -4.925 1.00 73.62 106 ASP A C 1
ATOM 859 O O . ASP A 1 106 ? 13.905 -14.467 -4.915 1.00 73.62 106 ASP A O 1
ATOM 863 N N . ASP A 1 107 ? 15.744 -15.754 -4.872 1.00 71.56 107 ASP A N 1
ATOM 864 C CA . ASP A 1 107 ? 15.031 -17.042 -4.878 1.00 71.56 107 ASP A CA 1
ATOM 865 C C . ASP A 1 107 ? 14.772 -17.589 -3.461 1.00 71.56 107 ASP A C 1
ATOM 867 O O . ASP A 1 107 ? 14.123 -18.612 -3.276 1.00 71.56 107 ASP A O 1
ATOM 871 N N . ASN A 1 108 ? 15.274 -16.902 -2.430 1.00 75.75 108 ASN A N 1
ATOM 872 C CA . ASN A 1 108 ? 15.203 -17.344 -1.031 1.00 75.75 108 ASN A CA 1
ATOM 873 C C . ASN A 1 108 ? 13.924 -16.885 -0.305 1.00 75.75 108 ASN A C 1
ATOM 875 O O . ASN A 1 108 ? 13.896 -16.859 0.930 1.00 75.75 108 ASN A O 1
ATOM 879 N N . TYR A 1 109 ? 12.894 -16.455 -1.036 1.00 76.44 109 TYR A N 1
ATOM 880 C CA . TYR A 1 109 ? 11.613 -16.105 -0.424 1.00 76.44 109 TYR A CA 1
ATOM 881 C C . TYR A 1 109 ? 10.809 -17.369 -0.137 1.00 76.44 109 TYR A C 1
ATOM 883 O O . TYR A 1 109 ? 10.817 -18.321 -0.912 1.00 76.44 109 TYR A O 1
ATOM 891 N N . TYR A 1 110 ? 10.054 -17.351 0.958 1.00 76.06 110 TYR A N 1
ATOM 892 C CA . TYR A 1 110 ? 8.960 -18.296 1.119 1.00 76.06 110 TYR A CA 1
ATOM 893 C C . TYR A 1 110 ? 7.912 -18.025 0.046 1.00 76.06 110 TYR A C 1
ATOM 895 O O . TYR A 1 110 ? 7.423 -16.895 -0.077 1.00 76.06 110 TYR A O 1
ATOM 903 N N . ASP A 1 111 ? 7.560 -19.065 -0.706 1.00 70.94 111 ASP A N 1
ATOM 904 C CA . ASP A 1 111 ? 6.479 -18.989 -1.673 1.00 70.94 111 ASP A CA 1
ATOM 905 C C . ASP A 1 111 ? 5.143 -18.822 -0.947 1.00 70.94 111 ASP A C 1
ATOM 907 O O . ASP A 1 111 ? 4.732 -19.723 -0.210 1.00 70.94 111 ASP A O 1
ATOM 911 N N . PRO A 1 112 ? 4.449 -17.680 -1.125 1.00 71.50 112 PRO A N 1
ATOM 912 C CA . PRO A 1 112 ? 3.123 -17.533 -0.582 1.00 71.50 112 PRO A CA 1
ATOM 913 C C . PRO A 1 112 ? 2.197 -18.497 -1.336 1.00 71.50 112 PRO A C 1
ATOM 915 O O . PRO A 1 112 ? 2.263 -18.575 -2.573 1.00 71.50 112 PRO A O 1
ATOM 918 N N . PRO A 1 113 ? 1.342 -19.246 -0.621 1.00 76.94 113 PRO A N 1
ATOM 919 C CA . PRO A 1 113 ? 0.342 -2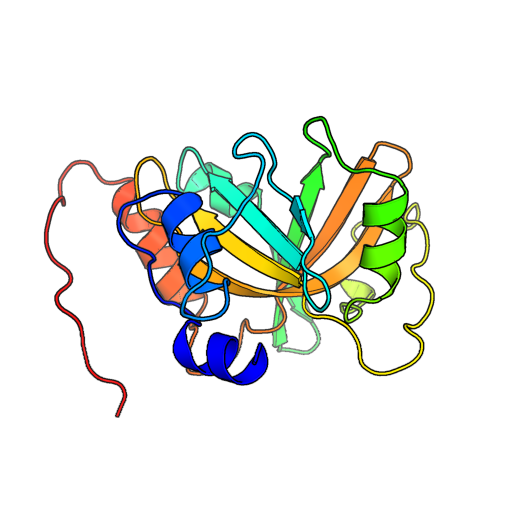0.077 -1.263 1.00 76.94 113 PRO A CA 1
ATOM 920 C C . PRO A 1 113 ? -0.605 -19.198 -2.086 1.00 76.94 113 PRO A C 1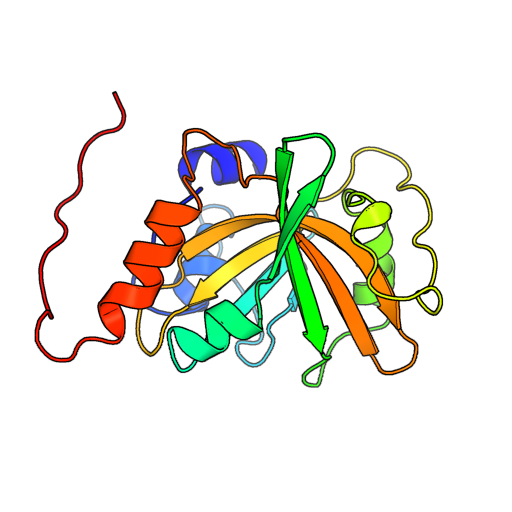
ATOM 922 O O . PRO A 1 113 ? -0.742 -17.998 -1.851 1.00 76.94 113 PRO A O 1
ATOM 925 N N . ILE A 1 114 ? -1.269 -19.804 -3.068 1.00 75.56 114 ILE A N 1
ATOM 926 C CA . ILE A 1 114 ? -2.324 -19.120 -3.817 1.00 75.56 114 ILE A CA 1
ATOM 927 C C . ILE A 1 114 ? -3.482 -18.851 -2.841 1.00 75.56 114 ILE A C 1
ATOM 929 O O . ILE A 1 114 ? -3.962 -19.813 -2.229 1.00 75.56 114 ILE A O 1
ATOM 933 N N . PRO A 1 115 ? -3.937 -17.592 -2.681 1.00 76.44 115 PRO A N 1
ATOM 934 C CA . PRO A 1 115 ? -5.037 -17.271 -1.779 1.00 76.44 115 PRO A CA 1
ATOM 935 C C . PRO A 1 115 ? -6.291 -18.084 -2.120 1.00 76.44 115 PRO A C 1
ATOM 937 O O . PRO A 1 115 ? -6.677 -18.199 -3.285 1.00 76.44 115 PRO A O 1
ATOM 940 N N . VAL A 1 116 ? -6.946 -18.644 -1.103 1.00 75.31 116 VAL A N 1
ATOM 941 C CA . VAL A 1 116 ? -8.221 -19.349 -1.274 1.00 75.31 116 VAL A CA 1
ATOM 942 C C . VAL A 1 116 ? -9.360 -18.343 -1.119 1.00 75.31 116 VAL A C 1
ATOM 944 O O . VAL A 1 116 ? -9.588 -17.823 -0.031 1.00 75.31 116 VAL A O 1
ATOM 947 N N . GLY A 1 117 ? -10.103 -18.092 -2.198 1.00 82.31 117 GLY A N 1
ATOM 948 C CA . GLY A 1 117 ? -11.225 -17.148 -2.209 1.00 82.31 117 GLY A CA 1
ATOM 949 C C . GLY A 1 117 ? -10.838 -15.760 -2.722 1.00 82.31 117 GLY A C 1
ATOM 950 O O . GLY A 1 117 ? -9.900 -15.622 -3.503 1.00 82.31 117 GLY A O 1
ATOM 951 N N . THR A 1 118 ? -11.600 -14.736 -2.329 1.00 84.00 118 THR A N 1
ATOM 952 C CA . THR A 1 118 ? -11.321 -13.349 -2.725 1.00 84.00 118 THR A CA 1
ATOM 953 C C . THR A 1 118 ? -10.114 -12.827 -1.945 1.00 84.00 118 THR A C 1
ATOM 955 O O . THR A 1 118 ? -10.184 -12.798 -0.712 1.00 84.00 118 THR A O 1
ATOM 958 N N . PRO A 1 119 ? -9.033 -12.398 -2.622 1.00 88.25 119 PRO A N 1
ATOM 959 C CA . PRO A 1 119 ? -7.861 -11.872 -1.944 1.00 88.25 119 PRO A CA 1
ATOM 960 C C . PRO A 1 119 ? -8.198 -10.639 -1.114 1.00 88.25 119 PRO A C 1
ATOM 962 O O . PRO A 1 119 ? -9.031 -9.812 -1.494 1.00 88.25 119 PRO A O 1
ATOM 965 N N . GLN A 1 120 ? -7.529 -10.500 0.021 1.00 91.25 120 GLN A N 1
ATOM 966 C CA . GLN A 1 120 ? -7.707 -9.347 0.884 1.00 91.25 120 GLN A CA 1
ATOM 967 C C . GLN A 1 120 ? -6.785 -8.197 0.476 1.00 91.25 120 GLN A C 1
ATOM 969 O O . GLN A 1 120 ? -5.638 -8.415 0.087 1.00 91.25 120 GLN A O 1
ATOM 974 N N . PRO A 1 121 ? -7.251 -6.947 0.577 1.00 94.06 121 PRO A N 1
ATOM 975 C CA . PRO A 1 121 ? -6.446 -5.799 0.207 1.00 94.06 121 PRO A CA 1
ATOM 976 C C . PRO A 1 121 ? -5.426 -5.470 1.301 1.00 94.06 121 PRO A C 1
ATOM 978 O O . PRO A 1 121 ? -5.772 -5.327 2.477 1.00 94.06 121 PRO A O 1
ATOM 981 N N . LEU A 1 122 ? -4.175 -5.257 0.892 1.00 95.81 122 LEU A N 1
ATOM 982 C CA . LEU A 1 122 ? -3.157 -4.586 1.695 1.00 95.81 122 LEU A CA 1
ATOM 983 C C . LEU A 1 122 ? -2.949 -3.170 1.152 1.00 95.81 122 LEU A C 1
ATOM 985 O O . LEU A 1 122 ? -2.523 -2.991 0.020 1.00 95.81 122 LEU A O 1
ATOM 989 N N . MET A 1 123 ? -3.263 -2.158 1.952 1.00 96.06 123 MET A N 1
ATOM 990 C CA . MET A 1 123 ? -3.216 -0.748 1.565 1.00 96.06 123 MET A CA 1
ATOM 991 C C . MET A 1 123 ? -1.886 -0.107 1.959 1.00 96.06 123 MET A C 1
ATOM 993 O O . MET A 1 123 ? -1.485 -0.207 3.115 1.00 96.06 123 MET A O 1
ATOM 997 N N . LEU A 1 124 ? -1.233 0.597 1.035 1.00 95.31 124 LEU A N 1
ATOM 998 C CA . LEU A 1 124 ? -0.011 1.352 1.300 1.00 95.31 124 LEU A CA 1
ATOM 999 C C . LEU A 1 124 ? -0.319 2.818 1.618 1.00 95.31 124 LEU A C 1
ATOM 1001 O O . LEU A 1 124 ? -0.918 3.524 0.807 1.00 95.31 124 LEU A O 1
ATOM 1005 N N . PHE A 1 125 ? 0.176 3.292 2.758 1.00 93.94 125 PH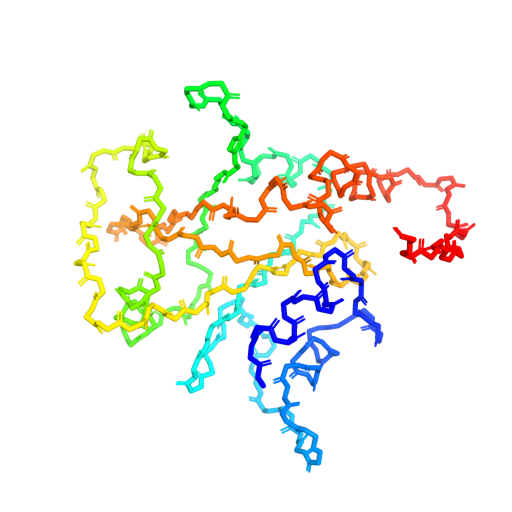E A N 1
ATOM 1006 C CA . PHE A 1 125 ? 0.174 4.699 3.138 1.00 93.94 125 PHE A CA 1
ATOM 1007 C C . PHE A 1 125 ? 1.606 5.197 3.291 1.00 93.94 125 PHE A C 1
ATOM 1009 O O . PHE A 1 125 ? 2.373 4.648 4.081 1.00 93.94 125 PHE A O 1
ATOM 1016 N N . VAL A 1 126 ? 1.959 6.252 2.563 1.00 91.25 126 VAL A N 1
ATOM 1017 C CA . VAL A 1 126 ? 3.295 6.856 2.613 1.00 91.25 126 VAL A CA 1
ATOM 1018 C C . VAL A 1 126 ? 3.216 8.233 3.252 1.00 91.25 126 VAL A C 1
ATOM 1020 O O . VAL A 1 126 ? 2.347 9.033 2.908 1.00 91.25 126 VAL A O 1
ATOM 1023 N N . GLN A 1 127 ? 4.137 8.519 4.164 1.00 88.69 127 GLN A N 1
ATOM 1024 C CA . GLN A 1 127 ? 4.347 9.837 4.745 1.00 88.69 127 GLN A CA 1
ATOM 1025 C C . GLN A 1 127 ? 5.744 10.351 4.396 1.00 88.69 127 GLN A C 1
ATOM 1027 O O . GLN A 1 127 ? 6.747 9.678 4.631 1.00 88.69 127 GLN A O 1
ATOM 1032 N N . PHE A 1 128 ? 5.790 11.573 3.878 1.00 77.19 128 PHE A N 1
ATOM 1033 C CA . PHE A 1 128 ? 7.005 12.376 3.749 1.00 77.19 128 PHE A CA 1
ATOM 1034 C C . PHE A 1 128 ? 7.245 13.173 5.046 1.00 77.19 128 PHE A C 1
ATOM 1036 O O . PHE A 1 128 ? 6.247 13.431 5.731 1.00 77.19 128 PHE A O 1
ATOM 1043 N N . PRO A 1 129 ? 8.482 13.563 5.435 1.00 74.38 129 PRO A N 1
ATOM 1044 C CA . PRO A 1 129 ? 8.759 14.107 6.762 1.00 74.38 129 PRO A CA 1
ATOM 1045 C C . PRO A 1 129 ? 7.763 15.168 7.194 1.00 74.38 129 PRO A C 1
ATOM 1047 O O . PRO A 1 129 ? 7.584 16.185 6.532 1.00 74.38 129 PRO A O 1
ATOM 1050 N N . GLN A 1 130 ? 7.114 14.908 8.330 1.00 72.62 130 GLN A N 1
ATOM 1051 C CA . GLN A 1 130 ? 6.162 15.817 8.978 1.00 72.62 130 GLN A CA 1
ATOM 1052 C C . GLN A 1 130 ? 4.901 16.161 8.150 1.00 72.62 130 GLN A C 1
ATOM 1054 O O . GLN A 1 130 ? 4.075 16.954 8.601 1.00 72.62 130 GLN A O 1
ATOM 1059 N N . GLY A 1 131 ? 4.708 15.545 6.979 1.00 82.75 131 GLY A N 1
ATOM 1060 C CA . GLY A 1 131 ? 3.544 15.730 6.113 1.00 82.75 131 GLY A CA 1
ATOM 1061 C C . GLY A 1 131 ? 2.384 14.769 6.413 1.00 82.75 131 GLY A C 1
ATOM 1062 O O . GLY A 1 131 ? 2.510 13.857 7.236 1.00 82.75 131 GLY A O 1
ATOM 1063 N N . PRO A 1 132 ? 1.224 14.948 5.757 1.00 88.38 132 PRO A N 1
ATOM 1064 C CA . PRO A 1 132 ? 0.121 13.995 5.830 1.00 88.38 132 PRO A CA 1
ATOM 1065 C C . PRO A 1 132 ? 0.474 12.656 5.175 1.00 88.38 132 PRO A C 1
ATOM 1067 O O . PRO A 1 132 ? 1.269 12.595 4.238 1.00 88.38 132 PRO A O 1
ATOM 1070 N N . PHE A 1 133 ? -0.173 11.584 5.634 1.00 91.81 133 PHE A N 1
ATOM 1071 C CA . PHE A 1 133 ? -0.135 10.307 4.923 1.00 91.81 133 PHE A CA 1
ATOM 1072 C C . PHE A 1 133 ? -0.898 10.421 3.606 1.00 91.81 133 PHE A C 1
ATOM 1074 O O . PHE A 1 133 ? -1.975 11.018 3.562 1.00 91.81 133 PHE A O 1
ATOM 1081 N N . ILE A 1 134 ? -0.360 9.808 2.557 1.00 90.44 134 ILE A N 1
ATOM 1082 C CA . ILE A 1 134 ? -0.991 9.665 1.246 1.00 90.44 134 ILE A CA 1
ATOM 1083 C C . ILE A 1 134 ? -1.323 8.194 1.038 1.00 90.44 134 ILE A C 1
ATOM 1085 O O . ILE A 1 134 ? -0.469 7.337 1.268 1.00 90.44 134 ILE A O 1
ATOM 1089 N N . TYR A 1 135 ? -2.543 7.892 0.593 1.00 93.38 135 TYR A N 1
ATOM 1090 C CA . TYR A 1 135 ? -2.880 6.534 0.172 1.00 93.38 135 TYR A CA 1
ATOM 1091 C C . TYR A 1 135 ? -2.340 6.265 -1.236 1.00 93.38 135 TYR A C 1
ATOM 1093 O O . TYR A 1 135 ? -2.786 6.867 -2.213 1.00 93.38 135 TYR A O 1
ATOM 1101 N N . CYS A 1 136 ? -1.379 5.351 -1.329 1.00 91.12 136 CYS A N 1
ATOM 1102 C CA . CYS A 1 136 ? -0.677 5.008 -2.564 1.00 91.12 136 CYS A CA 1
ATOM 1103 C C . CYS A 1 136 ? -1.289 3.809 -3.293 1.00 91.12 136 CYS A C 1
ATOM 1105 O O . CYS A 1 136 ? -0.756 3.410 -4.314 1.00 91.12 136 CYS A O 1
ATOM 1107 N N . GLY A 1 137 ? -2.369 3.211 -2.791 1.00 93.31 137 GLY A N 1
ATOM 1108 C CA . GLY A 1 137 ? -3.006 2.059 -3.430 1.00 93.31 137 GLY A CA 1
ATOM 1109 C C . GLY A 1 137 ? -2.719 0.729 -2.741 1.00 93.31 137 GLY A C 1
ATOM 1110 O O . GLY A 1 137 ? -2.299 0.671 -1.584 1.00 93.31 137 GLY A O 1
ATOM 1111 N N . ARG A 1 138 ? -3.054 -0.351 -3.435 1.00 95.50 138 ARG A N 1
ATOM 1112 C CA . ARG A 1 138 ? -3.003 -1.732 -2.970 1.00 95.50 138 ARG A CA 1
ATOM 1113 C C . ARG A 1 138 ? -1.659 -2.367 -3.289 1.00 95.50 138 ARG A C 1
ATOM 1115 O O . ARG A 1 138 ? -1.012 -2.050 -4.290 1.00 95.50 138 ARG A O 1
ATOM 1122 N N . LEU A 1 139 ? -1.260 -3.280 -2.418 1.00 96.06 139 LEU A N 1
ATOM 1123 C CA . LEU A 1 139 ? -0.030 -4.038 -2.515 1.00 96.06 139 LEU A CA 1
ATOM 1124 C C . LEU A 1 139 ? -0.309 -5.483 -2.903 1.00 96.06 139 LEU A C 1
ATOM 1126 O O . LEU A 1 139 ? -1.176 -6.130 -2.317 1.00 96.06 139 LEU A O 1
ATOM 1130 N N . GLY A 1 140 ? 0.496 -5.973 -3.838 1.00 94.31 140 GLY A N 1
ATOM 1131 C CA . GLY A 1 140 ? 0.639 -7.382 -4.151 1.00 94.31 140 GLY A CA 1
ATOM 1132 C C . GLY A 1 140 ? 1.789 -7.977 -3.349 1.00 94.31 140 GLY A C 1
ATOM 1133 O O . GLY A 1 140 ? 2.867 -7.380 -3.263 1.00 94.31 140 GLY A O 1
ATOM 1134 N N . TYR A 1 141 ? 1.590 -9.147 -2.755 1.00 93.50 141 TYR A N 1
ATOM 1135 C CA . TYR A 1 141 ? 2.639 -9.834 -2.014 1.00 93.50 141 TYR A CA 1
ATOM 1136 C C . TYR A 1 141 ? 3.575 -10.599 -2.937 1.00 93.50 141 TYR A C 1
ATOM 1138 O O . TYR A 1 141 ? 3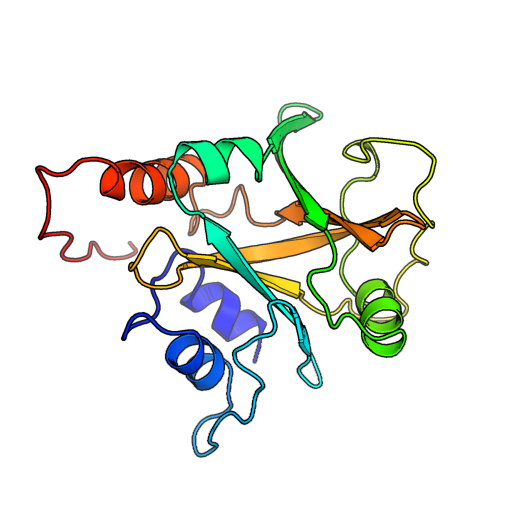.127 -11.395 -3.762 1.00 93.50 141 TYR A O 1
ATOM 1146 N N . LEU A 1 142 ? 4.879 -10.398 -2.761 1.00 91.75 142 LEU A N 1
ATOM 1147 C CA . LEU A 1 142 ? 5.914 -11.124 -3.501 1.00 91.75 142 LEU A CA 1
ATOM 1148 C C . LEU A 1 142 ? 6.584 -12.212 -2.649 1.00 91.75 142 LEU A C 1
ATOM 1150 O O . LEU A 1 142 ? 7.228 -13.106 -3.196 1.00 91.75 142 LEU A O 1
ATOM 1154 N N . GLY A 1 143 ? 6.400 -12.173 -1.328 1.00 90.50 143 GLY A N 1
ATOM 1155 C CA . GLY A 1 143 ? 6.954 -13.131 -0.373 1.00 90.50 143 GLY A CA 1
ATOM 1156 C C . GLY A 1 143 ? 7.785 -12.456 0.715 1.00 90.50 143 GLY A C 1
ATOM 1157 O O . GLY A 1 143 ? 7.891 -11.229 0.788 1.00 90.50 143 GLY A O 1
ATOM 1158 N N . HIS A 1 144 ? 8.400 -13.268 1.571 1.00 89.88 144 HIS A N 1
ATOM 1159 C CA . HIS A 1 144 ? 9.319 -12.790 2.605 1.00 89.88 144 HIS A CA 1
ATOM 1160 C C . HIS A 1 144 ? 10.506 -13.733 2.796 1.00 89.88 144 HIS A C 1
ATOM 1162 O O . HIS A 1 144 ? 10.444 -14.912 2.458 1.00 89.88 144 HIS A O 1
ATOM 1168 N N . MET A 1 145 ? 11.590 -13.194 3.339 1.00 87.06 145 MET A N 1
ATOM 1169 C CA . MET A 1 145 ? 12.807 -13.915 3.695 1.00 87.06 145 MET A CA 1
ATOM 1170 C C . MET A 1 145 ? 12.784 -14.355 5.162 1.00 87.06 145 MET A C 1
ATOM 1172 O O . MET A 1 145 ? 12.145 -13.728 6.010 1.00 87.06 145 MET A O 1
ATOM 1176 N N . SER A 1 146 ? 13.588 -15.368 5.497 1.00 82.94 146 SER A N 1
ATOM 1177 C CA . SER A 1 146 ? 13.767 -15.858 6.876 1.00 82.94 146 SER A CA 1
ATOM 1178 C C . SER A 1 146 ? 14.294 -14.806 7.861 1.00 82.94 146 SER A C 1
ATOM 1180 O O . SER A 1 146 ? 14.064 -14.916 9.061 1.00 82.94 146 SER A O 1
ATOM 1182 N N . ASN A 1 147 ? 14.964 -13.762 7.368 1.00 83.69 147 ASN A N 1
ATOM 1183 C CA . ASN A 1 147 ? 15.450 -12.640 8.173 1.00 83.69 147 ASN A CA 1
ATOM 1184 C C . ASN A 1 147 ? 14.373 -11.569 8.461 1.00 83.69 147 ASN A C 1
ATOM 1186 O O . ASN A 1 147 ? 14.692 -10.529 9.035 1.00 83.69 147 ASN A O 1
ATOM 1190 N N . GLY A 1 148 ? 13.113 -11.798 8.068 1.00 85.25 148 GLY A N 1
ATOM 1191 C CA . GLY A 1 148 ? 12.001 -10.880 8.328 1.00 85.25 148 GLY A CA 1
ATOM 1192 C C . GLY A 1 148 ? 11.910 -9.700 7.357 1.00 85.25 148 GLY A C 1
ATOM 1193 O O . GLY A 1 148 ? 11.352 -8.661 7.715 1.00 85.25 148 GLY A O 1
ATOM 1194 N N . VAL A 1 149 ? 12.465 -9.835 6.151 1.00 88.75 149 VAL A N 1
ATOM 1195 C CA . VAL A 1 149 ? 12.291 -8.874 5.054 1.00 88.75 149 VAL A CA 1
ATOM 1196 C C . VAL A 1 149 ? 11.140 -9.322 4.162 1.00 88.75 149 VAL A C 1
ATOM 1198 O O . VAL A 1 149 ? 11.185 -10.409 3.593 1.00 88.75 149 VAL A O 1
ATOM 1201 N N . PHE A 1 150 ? 10.130 -8.472 4.015 1.00 90.94 150 PHE A N 1
ATOM 1202 C CA . PHE A 1 150 ? 8.961 -8.689 3.165 1.00 90.94 150 PHE A CA 1
ATOM 1203 C C . PHE A 1 150 ? 9.121 -7.934 1.850 1.00 90.94 150 PHE A C 1
ATOM 1205 O O . PHE A 1 150 ? 9.725 -6.862 1.825 1.00 90.94 150 PHE A O 1
ATOM 1212 N N . CYS A 1 151 ? 8.577 -8.473 0.765 1.00 91.69 151 CYS A N 1
ATOM 1213 C CA . CYS A 1 151 ? 8.612 -7.852 -0.551 1.00 91.69 151 CYS A CA 1
ATOM 1214 C C . CYS A 1 151 ? 7.191 -7.640 -1.078 1.00 91.69 151 CYS A C 1
ATOM 1216 O O . CYS A 1 151 ? 6.342 -8.535 -0.993 1.00 91.69 151 CYS A O 1
ATOM 1218 N N . PHE A 1 152 ? 6.946 -6.455 -1.631 1.00 94.19 152 PHE A N 1
ATOM 1219 C CA . PHE A 1 152 ? 5.640 -6.045 -2.134 1.00 94.19 152 PHE A CA 1
ATOM 1220 C C . PHE A 1 152 ? 5.765 -5.351 -3.486 1.00 94.19 152 PHE A C 1
ATOM 1222 O O . PHE A 1 152 ? 6.729 -4.625 -3.723 1.00 94.19 152 PHE A O 1
ATOM 1229 N N . GLN A 1 153 ? 4.757 -5.529 -4.332 1.00 94.19 153 GLN A N 1
ATOM 1230 C CA . GLN A 1 153 ? 4.519 -4.747 -5.542 1.00 94.19 153 GLN A CA 1
ATOM 1231 C C . GLN A 1 153 ? 3.394 -3.747 -5.284 1.00 94.19 153 GLN A C 1
ATOM 1233 O O . GLN A 1 153 ? 2.408 -4.089 -4.640 1.00 94.19 153 GLN A O 1
ATOM 1238 N N . LEU A 1 154 ? 3.492 -2.537 -5.828 1.00 94.00 154 LEU A N 1
ATOM 1239 C CA . LEU A 1 154 ? 2.370 -1.610 -5.890 1.00 94.00 154 LEU A CA 1
ATOM 1240 C C . LEU A 1 154 ? 1.507 -1.895 -7.129 1.00 94.00 154 LEU A C 1
ATOM 1242 O O . LEU A 1 154 ? 1.981 -1.751 -8.255 1.00 94.00 154 LEU A O 1
ATOM 1246 N N . LEU A 1 155 ? 0.248 -2.288 -6.916 1.00 93.06 155 LEU A N 1
ATOM 1247 C CA . LEU A 1 155 ? -0.650 -2.765 -7.978 1.00 93.06 155 LEU A CA 1
ATOM 1248 C C . LEU A 1 155 ? -1.310 -1.625 -8.760 1.00 93.06 155 LEU A C 1
ATOM 1250 O O . LEU A 1 155 ? -1.521 -1.726 -9.963 1.00 93.06 155 LEU A O 1
ATOM 1254 N N . ASP A 1 156 ? -1.595 -0.503 -8.101 1.00 90.81 156 ASP A N 1
ATOM 1255 C CA . ASP A 1 156 ? -2.395 0.579 -8.690 1.00 90.81 156 ASP A CA 1
ATOM 1256 C C . ASP A 1 156 ? -1.557 1.637 -9.438 1.00 90.81 156 ASP A C 1
ATOM 1258 O O . ASP A 1 156 ? -2.019 2.755 -9.659 1.00 90.81 156 ASP A O 1
ATOM 1262 N N . ILE A 1 157 ? -0.326 1.301 -9.851 1.00 82.81 157 ILE A N 1
ATOM 1263 C CA . ILE A 1 157 ? 0.650 2.234 -10.455 1.00 82.81 157 ILE A CA 1
ATOM 1264 C C . ILE A 1 157 ? 0.160 2.939 -11.731 1.00 82.81 157 ILE A C 1
ATOM 1266 O O . ILE A 1 157 ? 0.574 4.068 -12.015 1.00 82.81 157 ILE A O 1
ATOM 1270 N N . ASN A 1 158 ? -0.709 2.274 -12.491 1.00 73.56 158 ASN A N 1
ATOM 1271 C CA . ASN A 1 158 ? -1.256 2.765 -13.756 1.00 73.56 158 ASN A CA 1
ATOM 1272 C C . ASN A 1 158 ? -2.699 3.273 -13.617 1.00 73.56 158 ASN A C 1
ATOM 1274 O O . ASN A 1 158 ? -3.358 3.546 -14.619 1.00 73.56 158 ASN A O 1
ATOM 1278 N N . SER A 1 159 ? -3.206 3.408 -12.388 1.00 73.31 159 SER A N 1
ATOM 1279 C CA . SER A 1 159 ? -4.535 3.964 -12.157 1.00 73.31 159 SER A CA 1
ATOM 1280 C C . SER A 1 159 ? -4.589 5.430 -12.587 1.00 73.31 159 SER A C 1
ATOM 1282 O O . SER A 1 159 ? -3.712 6.227 -12.254 1.00 73.31 159 SER A O 1
ATOM 1284 N N . THR A 1 160 ? -5.661 5.826 -13.272 1.00 60.34 160 THR A N 1
ATOM 1285 C CA . THR A 1 160 ? -5.897 7.226 -13.666 1.00 60.34 160 THR A CA 1
ATOM 1286 C C . THR A 1 160 ? -5.975 8.166 -12.463 1.00 60.34 160 THR A C 1
ATOM 1288 O O . THR A 1 160 ? -5.690 9.354 -12.587 1.00 60.34 160 THR A O 1
ATOM 1291 N N . CYS A 1 161 ? -6.339 7.637 -11.291 1.00 58.47 161 CYS A N 1
ATOM 1292 C CA . CYS A 1 161 ? -6.414 8.380 -10.035 1.00 58.47 161 CYS A CA 1
ATOM 1293 C C . CYS A 1 161 ? -5.069 8.443 -9.289 1.00 58.47 161 CYS A C 1
ATOM 1295 O O . CYS A 1 161 ? -4.942 9.208 -8.336 1.00 58.47 161 CYS A O 1
ATOM 1297 N N . MET A 1 162 ? -4.061 7.672 -9.713 1.00 67.12 162 MET A N 1
ATOM 1298 C CA . MET A 1 162 ? -2.710 7.725 -9.164 1.00 67.12 162 MET A CA 1
ATOM 1299 C C . MET A 1 162 ? -1.665 7.671 -10.271 1.00 67.12 162 MET A C 1
ATOM 1301 O O . MET A 1 162 ? -1.165 6.612 -10.647 1.00 67.12 162 MET A O 1
ATOM 1305 N N . TYR A 1 163 ? -1.233 8.843 -10.726 1.00 68.75 163 TYR A N 1
ATOM 1306 C CA . TYR A 1 163 ? -0.044 8.916 -11.557 1.00 68.75 163 TYR A CA 1
ATOM 1307 C C . TYR A 1 163 ? 1.200 8.873 -10.666 1.00 68.75 163 TYR A C 1
ATOM 1309 O O . TYR A 1 163 ? 1.574 9.875 -10.059 1.00 68.75 163 TYR A O 1
ATOM 1317 N N . TRP A 1 164 ? 1.855 7.711 -10.587 1.00 73.94 164 TRP A N 1
ATOM 1318 C CA . TRP A 1 164 ? 3.027 7.493 -9.723 1.00 73.94 164 TRP A CA 1
ATOM 1319 C C . TRP A 1 164 ? 4.088 8.594 -9.825 1.00 73.94 164 TRP A C 1
ATOM 1321 O O . TRP A 1 164 ? 4.594 9.057 -8.812 1.00 73.94 164 TRP A O 1
ATOM 1331 N N . ALA A 1 165 ? 4.375 9.089 -11.030 1.00 70.88 165 ALA A N 1
ATOM 1332 C CA . ALA A 1 165 ? 5.347 10.166 -11.208 1.00 70.88 165 ALA A CA 1
ATOM 1333 C C . ALA A 1 165 ? 4.878 11.514 -10.619 1.00 70.88 165 ALA A C 1
ATOM 1335 O O . ALA A 1 165 ? 5.703 12.282 -10.136 1.00 70.88 165 ALA A O 1
ATOM 1336 N N . GLN A 1 166 ? 3.572 11.802 -10.590 1.00 69.38 166 GLN A N 1
ATOM 1337 C CA . GLN A 1 166 ? 3.040 12.967 -9.868 1.00 69.38 166 GLN A CA 1
ATOM 1338 C C . GLN A 1 166 ? 3.125 12.759 -8.358 1.00 69.38 166 GLN A C 1
ATOM 1340 O O . GLN A 1 166 ? 3.526 13.677 -7.653 1.00 69.38 166 GLN A O 1
ATOM 1345 N N . LEU A 1 167 ? 2.797 11.563 -7.863 1.00 71.44 167 LEU A N 1
ATOM 1346 C CA . LEU A 1 167 ? 2.932 11.231 -6.445 1.00 71.44 167 LEU A CA 1
ATOM 1347 C C . LEU A 1 167 ? 4.396 11.339 -5.997 1.00 71.44 167 LEU A C 1
ATOM 1349 O O . LEU A 1 167 ? 4.678 11.963 -4.981 1.00 71.44 167 LEU A O 1
ATOM 1353 N N . ARG A 1 168 ? 5.332 10.841 -6.809 1.00 69.94 168 ARG A N 1
ATOM 1354 C CA . ARG A 1 168 ? 6.773 11.001 -6.607 1.00 69.94 168 ARG A CA 1
ATOM 1355 C C . ARG A 1 168 ? 7.175 12.472 -6.591 1.00 69.94 168 ARG A C 1
ATOM 1357 O O . ARG A 1 168 ? 7.851 12.888 -5.660 1.00 69.94 168 ARG A O 1
ATOM 1364 N N . ASN A 1 169 ? 6.689 13.280 -7.536 1.00 71.31 169 ASN A N 1
ATOM 1365 C CA . ASN A 1 169 ? 6.938 14.723 -7.537 1.00 71.31 169 ASN A CA 1
ATOM 1366 C C . ASN A 1 169 ? 6.411 15.396 -6.264 1.00 71.31 169 ASN A C 1
ATOM 1368 O O . ASN A 1 169 ? 7.157 16.138 -5.634 1.00 71.31 169 ASN A O 1
ATOM 1372 N N . ILE A 1 170 ? 5.170 15.105 -5.853 1.00 67.81 170 ILE A N 1
ATOM 1373 C CA . ILE A 1 170 ? 4.579 15.623 -4.610 1.00 67.81 170 ILE A CA 1
ATOM 1374 C C . ILE A 1 170 ? 5.460 15.241 -3.427 1.00 67.81 170 ILE A C 1
ATOM 1376 O O . ILE A 1 170 ? 5.806 16.110 -2.640 1.00 67.81 170 ILE A O 1
ATOM 1380 N N . LEU A 1 171 ? 5.858 13.973 -3.323 1.00 65.94 171 LEU A N 1
ATOM 1381 C CA . LEU A 1 171 ? 6.699 13.485 -2.235 1.00 65.94 171 LEU A CA 1
ATOM 1382 C C . LEU A 1 171 ? 8.082 14.152 -2.249 1.00 65.94 171 LEU A C 1
ATOM 1384 O O . LEU A 1 171 ? 8.560 14.554 -1.201 1.00 65.94 171 LEU A O 1
ATOM 1388 N N . THR A 1 172 ? 8.687 14.377 -3.416 1.00 63.75 172 THR A N 1
ATOM 1389 C CA . THR A 1 172 ? 9.997 15.046 -3.526 1.00 63.75 172 THR A CA 1
ATOM 1390 C C . THR A 1 172 ? 9.954 16.564 -3.327 1.00 63.75 172 THR A C 1
ATOM 1392 O O . THR A 1 172 ? 10.958 17.164 -2.949 1.00 63.75 172 THR A O 1
ATOM 1395 N N . TYR A 1 173 ? 8.809 17.210 -3.571 1.00 60.91 173 TYR A N 1
ATOM 1396 C CA . TYR A 1 173 ? 8.669 18.668 -3.503 1.00 60.91 173 TYR A CA 1
ATOM 1397 C C . TYR A 1 173 ? 8.874 19.212 -2.085 1.00 60.91 173 TYR A C 1
ATOM 1399 O O . TYR A 1 173 ? 9.432 20.291 -1.900 1.00 60.91 173 TYR A O 1
ATOM 1407 N N . TRP A 1 174 ? 8.481 18.435 -1.079 1.00 55.00 174 TRP A N 1
ATOM 1408 C CA . TRP A 1 174 ? 8.615 18.777 0.336 1.00 55.00 174 TRP A CA 1
ATOM 1409 C C . TRP A 1 174 ? 10.062 18.731 0.861 1.00 55.00 174 TRP A C 1
ATOM 1411 O O . TRP A 1 174 ? 10.303 19.174 1.979 1.00 55.00 174 TRP A O 1
ATOM 1421 N N . ASP A 1 175 ? 11.026 18.236 0.075 1.00 51.47 17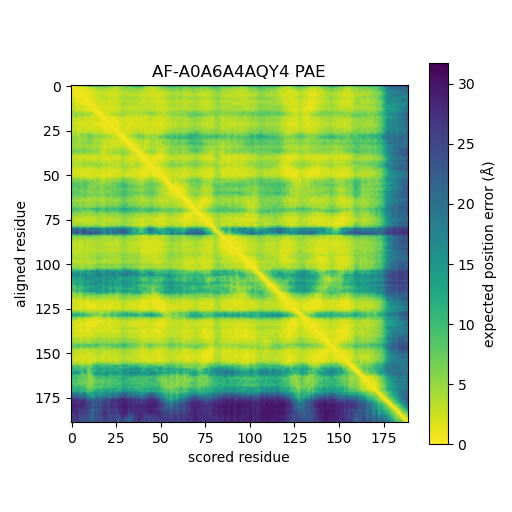5 ASP A N 1
ATOM 1422 C CA . ASP A 1 175 ? 12.461 18.279 0.409 1.00 51.47 175 ASP A CA 1
ATOM 1423 C C . ASP A 1 175 ? 13.090 19.657 0.090 1.00 51.47 175 ASP A C 1
ATOM 1425 O O . ASP A 1 175 ? 14.264 19.906 0.365 1.00 51.47 175 ASP A O 1
ATOM 1429 N N . ASN A 1 176 ? 12.316 20.584 -0.499 1.00 46.84 176 ASN A N 1
ATOM 1430 C CA . ASN A 1 176 ? 12.760 21.939 -0.825 1.00 46.84 176 ASN A CA 1
ATOM 1431 C C . ASN A 1 176 ? 12.304 22.955 0.247 1.00 46.84 176 ASN A C 1
ATOM 1433 O O . ASN A 1 176 ? 11.108 23.238 0.353 1.00 46.84 176 ASN A O 1
ATOM 1437 N N . PRO A 1 177 ? 13.221 23.605 0.992 1.00 45.94 177 PRO A N 1
ATOM 1438 C CA . PRO A 1 177 ? 12.880 24.489 2.117 1.00 45.94 177 PRO A CA 1
ATOM 1439 C C . PRO A 1 177 ? 12.221 25.829 1.728 1.00 45.94 177 PRO A C 1
ATOM 1441 O O . PRO A 1 177 ? 11.987 26.668 2.594 1.00 45.94 177 PRO A O 1
ATOM 1444 N N . VAL A 1 178 ? 11.935 26.067 0.443 1.00 44.72 178 VAL A N 1
ATOM 1445 C CA . VAL A 1 178 ? 11.447 27.362 -0.074 1.00 44.72 178 VAL A CA 1
ATOM 1446 C C . VAL A 1 178 ? 9.929 27.387 -0.297 1.00 44.72 178 VAL A C 1
ATOM 1448 O O . VAL A 1 178 ? 9.358 28.459 -0.476 1.00 44.72 178 VAL A O 1
ATOM 1451 N N . HIS A 1 179 ? 9.246 26.242 -0.247 1.00 44.31 179 HIS A N 1
ATOM 1452 C CA . HIS A 1 179 ? 7.841 26.171 -0.645 1.00 44.31 179 HIS A CA 1
ATOM 1453 C C . HIS A 1 179 ? 6.960 25.468 0.385 1.00 44.31 179 HIS A C 1
ATOM 1455 O O . HIS A 1 179 ? 6.402 24.399 0.148 1.00 44.31 179 HIS A O 1
ATOM 1461 N N . SER A 1 180 ? 6.796 26.105 1.541 1.00 40.19 180 SER A N 1
ATOM 1462 C CA . SER A 1 180 ? 5.592 25.897 2.331 1.00 40.19 180 SER A CA 1
ATOM 1463 C C . SER A 1 180 ? 4.453 26.725 1.720 1.00 40.19 180 SER A C 1
ATOM 1465 O O . SER A 1 180 ? 4.600 27.923 1.499 1.00 40.19 180 SER A O 1
ATOM 1467 N N . VAL A 1 181 ? 3.304 26.067 1.524 1.00 42.06 181 VAL A N 1
ATOM 1468 C CA . VAL A 1 181 ? 1.979 26.634 1.192 1.00 42.06 181 VAL A CA 1
ATOM 1469 C C . VAL A 1 181 ? 1.698 26.877 -0.304 1.00 42.06 181 VAL A C 1
ATOM 1471 O O . VAL A 1 181 ? 2.061 27.899 -0.866 1.00 42.06 181 VAL A O 1
ATOM 1474 N N . ASP A 1 182 ? 1.041 25.898 -0.940 1.00 40.31 182 ASP A N 1
ATOM 1475 C CA . ASP A 1 182 ? -0.284 26.011 -1.591 1.00 40.31 182 ASP A CA 1
ATOM 1476 C C . ASP A 1 182 ? -0.459 24.912 -2.652 1.00 40.31 182 ASP A C 1
ATOM 1478 O O . ASP A 1 182 ? 0.069 24.997 -3.756 1.00 40.31 182 ASP A O 1
ATOM 1482 N N . PHE A 1 183 ? -1.273 23.898 -2.353 1.00 39.50 183 PHE A N 1
ATOM 1483 C CA . PHE A 1 183 ? -2.000 23.183 -3.403 1.00 39.50 183 PHE A CA 1
ATOM 1484 C C . PHE A 1 183 ? -3.468 23.079 -2.999 1.00 39.50 183 PHE A C 1
ATOM 1486 O O . PHE A 1 183 ? -3.925 22.122 -2.375 1.00 39.50 183 PHE A O 1
ATOM 1493 N N . LEU A 1 184 ? -4.196 24.141 -3.350 1.00 41.75 184 LEU A N 1
ATOM 1494 C CA . LEU A 1 184 ? -5.636 24.101 -3.554 1.00 41.75 184 LEU A CA 1
ATOM 1495 C C . LEU A 1 184 ? -5.932 23.104 -4.678 1.00 41.75 184 LEU A C 1
ATOM 1497 O O . LEU A 1 184 ? -5.233 23.057 -5.691 1.00 41.75 184 LEU A O 1
ATOM 1501 N N . GLY A 1 185 ? -6.943 22.273 -4.440 1.00 41.47 185 GLY A N 1
ATOM 1502 C CA . GLY A 1 185 ? -7.290 21.148 -5.291 1.00 41.47 185 GLY A CA 1
ATOM 1503 C C . GLY A 1 185 ? -7.614 21.526 -6.732 1.00 41.47 185 GLY A C 1
ATOM 1504 O O . GLY A 1 185 ? -8.022 22.644 -7.036 1.00 41.47 185 GLY A O 1
ATOM 1505 N N . TYR A 1 186 ? -7.509 20.526 -7.600 1.00 32.00 186 TYR A N 1
ATOM 1506 C CA . TYR A 1 186 ? -8.190 20.531 -8.884 1.00 32.00 186 TYR A CA 1
ATOM 1507 C C . TYR A 1 186 ? -9.134 19.331 -8.981 1.00 32.00 186 TYR A C 1
ATOM 1509 O O . TYR A 1 186 ? -8.874 18.288 -8.373 1.00 32.00 186 TYR A O 1
ATOM 1517 N N . PRO A 1 187 ? -10.272 19.510 -9.671 1.00 36.41 187 PRO A N 1
ATOM 1518 C CA . PRO A 1 187 ? -11.371 18.566 -9.664 1.00 36.41 187 PRO A CA 1
ATOM 1519 C C . PRO A 1 187 ? -11.036 17.360 -10.540 1.00 36.41 187 PRO A C 1
ATOM 1521 O O . PRO A 1 187 ? -10.400 17.492 -11.583 1.00 36.41 187 PRO A O 1
ATOM 1524 N N . CYS A 1 188 ? -11.525 16.190 -10.140 1.00 28.48 188 CYS A N 1
ATOM 1525 C CA . CYS A 1 188 ? -11.733 15.108 -11.090 1.00 28.48 188 CYS A CA 1
ATOM 1526 C C . CYS A 1 188 ? -12.755 15.590 -12.132 1.00 28.48 188 CYS A C 1
ATOM 1528 O O . CYS A 1 188 ? -13.859 15.998 -11.759 1.00 28.48 188 CYS A O 1
ATOM 1530 N N . SER A 1 189 ? -12.370 15.567 -13.405 1.00 32.66 189 SER A N 1
ATOM 1531 C CA . SER A 1 189 ? -13.262 15.676 -14.565 1.00 32.66 189 SER A CA 1
ATOM 1532 C C . SER A 1 189 ? -13.354 14.335 -15.265 1.00 32.66 189 SER A C 1
ATOM 1534 O O . SER A 1 189 ? -12.259 13.773 -15.502 1.00 32.66 189 SER A O 1
#

Organism: NCBI:txid129364

Solvent-accessible surface area (backbone atoms only — not comparable to full-atom values): 11075 Å² total; per-residue (Å²): 112,68,66,64,45,47,75,69,40,40,60,37,72,30,72,63,64,43,68,65,37,47,47,40,68,74,32,61,88,98,57,80,62,83,81,68,84,91,51,41,72,47,83,54,99,74,35,33,38,39,53,46,76,26,85,42,44,66,50,42,57,71,42,50,40,78,49,74,56,96,90,39,78,42,39,34,34,70,48,67,66,75,89,73,82,47,71,69,54,55,58,52,55,32,35,27,39,70,29,69,68,85,73,50,91,64,86,73,42,49,80,62,62,83,44,86,73,82,54,32,53,32,35,35,30,44,23,45,67,94,44,42,35,26,31,70,34,39,39,12,41,55,28,34,35,94,87,44,38,34,34,36,26,49,67,42,50,84,37,92,67,30,52,53,70,57,55,50,47,60,50,42,50,74,72,44,96,86,68,82,88,86,82,80,85,80,81,94,126

Nearest PDB structures (foldseek):
  4fou-assembly2_D  TM=5.222E-01  e=6.152E-01  Xanthomonas citri pv. citri str. 306
  3cnr-assembly1_A  TM=5.981E-01  e=1.367E+00  Xanthomonas citri
  6lxy-assembly4_E  TM=3.755E-01  e=1.499E-01  Homo sapiens
  4fou-assembly1_C  TM=5.415E-01  e=1.209E+00  Xanthomonas citri pv. citri str. 306

Foldseek 3Di:
DVVVCQVPQAQHFFPPAAVQSVQQSVDPPPDHGDDDRPDQWDDDPQAIEGEAEAAALVRVPVAWDWDADPNDIWIKGKDADDPDCDVVNVLLLLQAAADDLVPDPDPQFDDRDNHDDDRGWYWYWYHYPSGTTGTNATWHWNGAHPNRMTMIIHDCCPPPSDPPVVSSVVSNVVNDPPDDDDDDDDDDD

Mean predicted aligned error: 7.96 Å

pLDDT: mean 81.24, std 14.82, range [28.48, 96.06]